Protein AF-A0A501XEU6-F1 (afdb_monomer)

Mean predicted aligned error: 6.43 Å

pLDDT: mean 89.46, std 10.52, range [32.75, 98.44]

Organism: NCBI:txid1715348

Nearest PDB structures (foldseek):
  1a5t-assembly1_A-2  TM=6.958E-01  e=3.872E-12  Escherichia coli K-12
  3glf-assembly2_J  TM=6.905E-01  e=3.790E-11  Escherichia coli K-12
  8vap-assembly1_D  TM=6.436E-01  e=6.257E-10  Escherichia coli
  3glf-assembly2_G  TM=5.963E-01  e=5.174E-10  Escherichia coli K-12
  2gno-assembly1_A  TM=5.074E-01  e=2.744E-07  Thermotoga maritima MSB8

Sequence (310 aa):
MLIGHLPAREMFLDALAAGRLHHAWLLAGPRGIGKRAFADWAALKLLSGGSGPGDTPADDPAAQLVAAGSHPDHRVLAPPTEGKGSATESIVVDQVREMADFLHSYPAIAGWRTLIVDSIDDMNPNTANAFLKELEEPRQKTVYLLVSHAPARLLPTIRSRCRMLRLFPLSDAEVRRVLEEGETGISAAEIDSMVTLARGAPGAVAALAGADVAGLGRTLDRIAAGGDAASLARSVAPQAAAPKLQALLALVPQRLAAAARSNPDPRLLDLYSEAEGLAKDAVRLAYDRAQVAMALADITARAGRIQDKR

Foldseek 3Di:
DDFDPLVLLVVQLVCVVVVNHAQEEEAEAAAQLCLVVVQVQSQLCQQLPNDDSDGDDCPRPSNVCVVVVNQLQEDEQAQDDDDPDDRLNARDLVVLVVCPVSQPDDRDRTQAHEYEYAAPVRHDPNNLVSVLVCLVDGDPRHHYRYYHNCVVSRDPSVVVSHHYDYDYQADLVSLLCCCVVDPLLADPVCSVLQSLLCRSRNRLCSLLRPLPLVVLVVVLVCLLVVDDLQVQLVQCQDPVNVSVLSSLLRVLLSVLVVLCVVPVDVVSVVLSVVSPVLSVVCVVPVDRSSVSSSSSSVSSNVSSVVVVVD

Structure (mmCIF, N/CA/C/O backbone):
data_AF-A0A501XEU6-F1
#
_entry.id   AF-A0A501XEU6-F1
#
loop_
_atom_site.group_PDB
_atom_site.id
_atom_site.type_symbol
_atom_site.label_atom_id
_atom_site.label_alt_id
_atom_site.label_comp_id
_atom_site.label_asym_id
_atom_site.label_entity_id
_atom_site.label_seq_id
_atom_site.pdbx_PDB_ins_code
_atom_site.Cartn_x
_atom_site.Cartn_y
_atom_site.Cartn_z
_atom_site.occupancy
_atom_site.B_iso_or_equiv
_atom_site.auth_seq_id
_atom_site.auth_comp_id
_atom_site.auth_asym_id
_atom_site.auth_atom_id
_atom_site.pdbx_PDB_model_num
ATOM 1 N N . MET A 1 1 ? -13.180 7.237 -1.857 1.00 81.31 1 MET A N 1
ATOM 2 C CA . MET A 1 1 ? -13.951 6.070 -2.336 1.00 81.31 1 MET A CA 1
ATOM 3 C C . MET A 1 1 ? -13.029 4.861 -2.380 1.00 81.31 1 MET A C 1
ATOM 5 O O . MET A 1 1 ? -11.873 5.025 -2.756 1.00 81.31 1 MET A O 1
ATOM 9 N N . LEU A 1 2 ? -13.495 3.677 -1.979 1.00 90.56 2 LEU A N 1
ATOM 10 C CA . LEU A 1 2 ? -12.718 2.437 -2.090 1.00 90.56 2 LEU A CA 1
ATOM 11 C C . LEU A 1 2 ? -13.053 1.723 -3.404 1.00 90.56 2 LEU A C 1
ATOM 13 O O . LEU A 1 2 ? -14.190 1.298 -3.612 1.00 90.56 2 LEU A O 1
ATOM 17 N N . ILE A 1 3 ? -12.049 1.539 -4.262 1.00 93.06 3 ILE A N 1
ATOM 18 C CA . ILE A 1 3 ? -12.180 0.791 -5.518 1.00 93.06 3 ILE A CA 1
ATOM 19 C C . ILE A 1 3 ? -11.635 -0.628 -5.329 1.00 93.06 3 ILE A C 1
ATOM 21 O O . ILE A 1 3 ? -10.541 -0.828 -4.798 1.00 93.06 3 ILE A O 1
ATOM 25 N N . GLY A 1 4 ? -12.417 -1.606 -5.784 1.00 93.88 4 GLY A N 1
ATOM 26 C CA . GLY A 1 4 ? -12.109 -3.030 -5.708 1.00 93.88 4 GLY A CA 1
ATOM 27 C C . GLY A 1 4 ? -12.315 -3.655 -4.330 1.00 93.88 4 GLY A C 1
ATOM 28 O O . GLY A 1 4 ? -13.050 -3.134 -3.487 1.00 93.88 4 GLY A O 1
ATOM 29 N N . HIS A 1 5 ? -11.702 -4.827 -4.129 1.00 96.12 5 HIS A N 1
ATOM 30 C CA . HIS A 1 5 ? -11.806 -5.640 -2.905 1.00 96.12 5 HIS A CA 1
ATOM 31 C C . HIS A 1 5 ? -13.241 -6.024 -2.509 1.00 96.12 5 HIS A C 1
ATOM 33 O O . HIS A 1 5 ? -13.508 -6.244 -1.328 1.00 96.12 5 HIS A O 1
ATOM 39 N N . LEU A 1 6 ? -14.165 -6.135 -3.473 1.00 94.50 6 LEU A N 1
ATOM 40 C CA . LEU A 1 6 ? -15.584 -6.422 -3.210 1.00 94.50 6 LEU A CA 1
ATOM 41 C C . LEU A 1 6 ? -15.811 -7.637 -2.290 1.00 94.50 6 LEU A C 1
ATOM 43 O O . LEU A 1 6 ? -16.479 -7.455 -1.273 1.00 94.50 6 LEU A O 1
ATOM 47 N N . PRO A 1 7 ? -15.181 -8.811 -2.512 1.00 94.88 7 PRO A N 1
ATOM 48 C CA . PRO A 1 7 ? -15.390 -9.956 -1.622 1.00 94.88 7 PRO A CA 1
ATOM 49 C C . PRO A 1 7 ? -14.960 -9.672 -0.177 1.00 94.88 7 PRO A C 1
ATOM 51 O O . PRO A 1 7 ? -15.590 -10.113 0.780 1.00 94.88 7 PRO A O 1
ATOM 54 N N . ALA A 1 8 ? -13.886 -8.899 0.005 1.00 96.38 8 ALA A N 1
ATOM 55 C CA . ALA A 1 8 ? -13.397 -8.537 1.328 1.00 96.38 8 ALA A CA 1
ATOM 56 C C . ALA A 1 8 ? -14.313 -7.515 2.020 1.00 96.38 8 ALA A C 1
ATOM 58 O O . ALA A 1 8 ? -14.499 -7.587 3.237 1.00 96.38 8 ALA A O 1
ATOM 59 N N . ARG A 1 9 ? -14.907 -6.592 1.251 1.00 95.19 9 ARG A N 1
ATOM 60 C CA . ARG A 1 9 ? -15.901 -5.629 1.746 1.00 95.19 9 ARG A CA 1
ATOM 61 C C . ARG A 1 9 ? -17.145 -6.354 2.241 1.00 95.19 9 ARG A C 1
ATOM 63 O O . ARG A 1 9 ? -17.574 -6.101 3.360 1.00 95.19 9 ARG A O 1
ATOM 70 N N . GLU A 1 10 ? -17.672 -7.278 1.442 1.00 94.50 10 GLU A N 1
ATOM 71 C CA . GLU A 1 10 ? -18.833 -8.106 1.794 1.00 94.50 10 GLU A CA 1
ATOM 72 C C . GLU A 1 10 ? -18.569 -8.902 3.074 1.00 94.50 10 GLU A C 1
ATOM 74 O O . GLU A 1 10 ? -19.313 -8.775 4.040 1.00 94.50 10 GLU A O 1
ATOM 79 N N . MET A 1 11 ? -17.432 -9.603 3.156 1.00 95.25 11 MET A N 1
ATOM 80 C CA . MET A 1 11 ? -17.051 -10.349 4.362 1.00 95.25 11 MET A CA 1
ATOM 81 C C . MET A 1 11 ? -16.979 -9.480 5.627 1.00 95.25 11 MET A C 1
ATOM 83 O O . MET A 1 11 ? -17.293 -9.955 6.724 1.00 95.25 11 MET A O 1
ATOM 87 N N . PHE A 1 12 ? -16.508 -8.238 5.504 1.00 95.75 12 PHE A N 1
ATOM 88 C CA . PHE A 1 12 ? -16.433 -7.307 6.628 1.00 95.75 12 PHE A CA 1
ATOM 89 C C . PHE A 1 12 ? -17.825 -6.806 7.034 1.00 95.75 12 PHE A C 1
ATOM 91 O O . PHE A 1 12 ? -18.164 -6.822 8.220 1.00 95.75 12 PHE A O 1
ATOM 98 N N . LEU A 1 13 ? -18.647 -6.414 6.057 1.00 94.50 13 LEU A N 1
ATOM 99 C CA . LEU A 1 13 ? -20.014 -5.942 6.281 1.00 94.50 13 LEU A CA 1
ATOM 100 C C . LEU A 1 13 ? -20.909 -7.036 6.867 1.00 94.50 13 LEU A C 1
ATOM 102 O O . LEU A 1 13 ? -21.647 -6.761 7.807 1.00 94.50 13 LEU A O 1
ATOM 106 N N . ASP A 1 14 ? -20.788 -8.278 6.401 1.00 94.19 14 ASP A N 1
ATOM 107 C CA . ASP A 1 14 ? -21.525 -9.422 6.944 1.00 94.19 14 ASP A CA 1
ATOM 108 C C . ASP A 1 14 ? -21.178 -9.668 8.417 1.00 94.19 14 ASP A C 1
ATOM 110 O O . ASP A 1 14 ? -22.054 -9.926 9.246 1.00 94.19 14 ASP A O 1
ATOM 114 N N . ALA A 1 15 ? -19.893 -9.563 8.775 1.00 94.31 15 ALA A N 1
ATOM 115 C CA . ALA A 1 15 ? -19.452 -9.704 10.160 1.00 94.31 15 ALA A CA 1
ATOM 116 C C . ALA A 1 15 ? -19.995 -8.575 11.052 1.00 94.31 15 ALA A C 1
ATOM 118 O O . ALA A 1 15 ? -20.397 -8.836 12.192 1.00 94.31 15 ALA A O 1
ATOM 119 N N . LEU A 1 16 ? -20.029 -7.345 10.530 1.00 93.12 16 LEU A N 1
ATOM 120 C CA . LEU A 1 16 ? -20.592 -6.179 11.207 1.00 93.12 16 LEU A CA 1
ATOM 121 C C . LEU A 1 16 ? -22.108 -6.320 11.409 1.00 93.12 16 LEU A C 1
ATOM 123 O O . LEU A 1 16 ? -22.579 -6.214 12.541 1.00 93.12 16 LEU A O 1
ATOM 127 N N . ALA A 1 17 ? -22.853 -6.628 10.346 1.00 92.31 17 ALA A N 1
ATOM 128 C CA . ALA A 1 17 ? -24.306 -6.796 10.372 1.00 92.31 17 ALA A CA 1
ATOM 129 C C . AL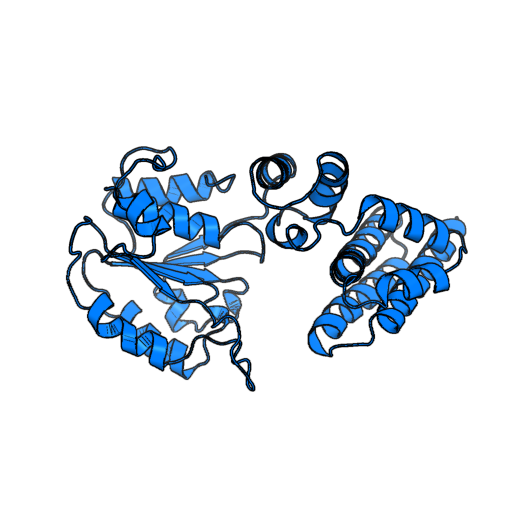A A 1 17 ? -24.740 -7.940 11.298 1.00 92.31 17 ALA A C 1
ATOM 131 O O . ALA A 1 17 ? -25.746 -7.841 11.996 1.00 92.31 17 ALA A O 1
ATOM 132 N N . ALA A 1 18 ? -23.948 -9.011 11.365 1.00 93.56 18 ALA A N 1
ATOM 133 C CA . ALA A 1 18 ? -24.207 -10.136 12.251 1.00 93.56 18 ALA A CA 1
ATOM 134 C C . ALA A 1 18 ? -23.843 -9.887 13.728 1.00 93.56 18 ALA A C 1
ATOM 136 O O . ALA A 1 18 ? -23.992 -10.803 14.539 1.00 93.56 18 ALA A O 1
ATOM 137 N N . GLY A 1 19 ? -23.298 -8.714 14.082 1.00 90.75 19 GLY A N 1
ATOM 138 C CA . GLY A 1 19 ? -22.824 -8.414 15.438 1.00 90.75 19 GLY A CA 1
ATOM 139 C C . GLY A 1 19 ? -21.639 -9.280 15.888 1.00 90.75 19 GLY A C 1
ATOM 140 O O . GLY A 1 19 ? -21.376 -9.398 17.081 1.00 90.75 19 GLY A O 1
ATOM 141 N N . ARG A 1 20 ? -20.927 -9.903 14.939 1.00 91.25 20 ARG A N 1
ATOM 142 C CA . ARG A 1 20 ? -19.824 -10.859 15.161 1.00 91.25 20 ARG A CA 1
ATOM 143 C C . ARG A 1 20 ? -18.488 -10.311 14.657 1.00 91.25 20 ARG A C 1
ATOM 145 O O . ARG A 1 20 ? -17.620 -11.062 14.205 1.00 91.25 20 ARG A O 1
ATOM 152 N N . LEU A 1 21 ? -18.336 -8.990 14.691 1.00 93.56 21 LEU A N 1
ATOM 153 C CA . LEU A 1 21 ? -17.123 -8.325 14.249 1.00 93.56 21 LEU A CA 1
ATOM 154 C C . LEU A 1 21 ? -15.969 -8.668 15.198 1.00 93.56 21 LEU A C 1
ATOM 156 O O . LEU A 1 21 ? -16.025 -8.383 16.391 1.00 93.56 21 LEU A O 1
ATOM 160 N N . HIS A 1 22 ? -14.927 -9.294 14.655 1.00 95.81 22 HIS A N 1
ATOM 161 C CA . HIS A 1 22 ? -13.711 -9.588 15.408 1.00 95.81 22 HIS A CA 1
ATOM 162 C C . HIS A 1 22 ? -12.987 -8.280 15.766 1.00 95.81 22 HIS A C 1
ATOM 164 O O . HIS A 1 22 ? -12.959 -7.362 14.945 1.00 95.81 22 HIS A O 1
ATOM 170 N N . HIS A 1 23 ? -12.387 -8.190 16.957 1.00 95.62 23 HIS A N 1
ATOM 171 C CA . HIS A 1 23 ? -11.733 -6.962 17.426 1.00 95.62 23 HIS A CA 1
ATOM 172 C C . HIS A 1 23 ? -10.487 -6.614 16.614 1.00 95.62 23 HIS A C 1
ATOM 174 O O . HIS A 1 23 ? -10.204 -5.445 16.436 1.00 95.62 23 HIS A O 1
ATOM 180 N N . ALA A 1 24 ? -9.748 -7.590 16.087 1.00 97.25 24 ALA A N 1
ATOM 181 C CA . ALA A 1 24 ? -8.546 -7.332 15.288 1.00 97.25 24 ALA A CA 1
ATOM 182 C C . ALA A 1 24 ? -8.604 -7.981 13.900 1.00 97.25 24 ALA A C 1
ATOM 184 O O . ALA A 1 24 ? -8.811 -9.192 13.786 1.00 97.25 24 ALA A O 1
ATOM 185 N N . TRP A 1 25 ? -8.385 -7.195 12.848 1.00 98.19 25 TRP A N 1
ATOM 186 C CA . TRP A 1 25 ? -8.362 -7.638 11.455 1.00 98.19 25 TRP A CA 1
ATOM 187 C C . TRP A 1 25 ? -6.980 -7.415 10.850 1.00 98.19 25 TRP A C 1
ATOM 189 O O . TRP A 1 25 ? -6.495 -6.289 10.789 1.00 98.19 25 TRP A O 1
ATOM 199 N N . LEU A 1 26 ? -6.359 -8.492 10.371 1.00 98.12 26 LEU A N 1
ATOM 200 C CA . LEU A 1 26 ? -5.072 -8.442 9.682 1.00 98.12 26 LEU A CA 1
ATOM 201 C C . LEU A 1 26 ? -5.306 -8.399 8.169 1.00 98.12 26 LEU A C 1
ATOM 203 O O . LEU A 1 26 ? -5.579 -9.429 7.548 1.00 98.12 26 LEU A O 1
ATOM 207 N N . LEU A 1 27 ? -5.194 -7.203 7.596 1.00 98.44 27 LEU A N 1
ATOM 208 C CA . LEU A 1 27 ? -5.325 -6.909 6.172 1.00 98.44 27 LEU A CA 1
ATOM 209 C C . LEU A 1 27 ? -4.022 -7.289 5.459 1.00 98.44 27 LEU A C 1
ATOM 211 O O . LEU A 1 27 ? -3.041 -6.541 5.456 1.00 98.44 27 LEU A O 1
ATOM 215 N N . ALA A 1 28 ? -4.012 -8.479 4.866 1.00 97.06 28 ALA A N 1
ATOM 216 C CA . ALA A 1 28 ? -2.820 -9.114 4.318 1.00 97.06 28 ALA A CA 1
ATOM 217 C C . ALA A 1 28 ? -2.799 -9.077 2.786 1.00 97.06 28 ALA A C 1
ATOM 219 O O . ALA A 1 28 ? -3.785 -9.434 2.149 1.00 97.06 28 ALA A O 1
ATOM 220 N N . GLY A 1 29 ? -1.662 -8.724 2.187 1.00 94.75 29 GLY A N 1
ATOM 221 C CA . GLY A 1 29 ? -1.462 -8.806 0.734 1.00 94.75 29 GLY A CA 1
ATOM 222 C C . GLY A 1 29 ? -0.292 -7.950 0.240 1.00 94.75 29 GLY A C 1
ATOM 223 O O . GLY A 1 29 ? 0.294 -7.215 1.037 1.00 94.75 29 GLY A O 1
ATOM 224 N N . PRO A 1 30 ? 0.054 -7.986 -1.059 1.00 92.69 30 PRO A N 1
ATOM 225 C CA . PRO A 1 30 ? 1.152 -7.191 -1.616 1.00 92.69 30 PRO A CA 1
ATOM 226 C C . PRO A 1 30 ? 1.066 -5.681 -1.315 1.00 92.69 30 PRO A C 1
ATOM 228 O O . PRO A 1 30 ? -0.000 -5.128 -1.024 1.00 92.69 30 PRO A O 1
ATOM 231 N N . ARG A 1 31 ? 2.204 -4.975 -1.328 1.00 91.06 31 ARG A N 1
ATOM 232 C CA . ARG A 1 31 ? 2.240 -3.504 -1.191 1.00 91.06 31 ARG A CA 1
ATOM 233 C C . ARG A 1 31 ? 1.597 -2.837 -2.410 1.00 91.06 31 ARG A C 1
ATOM 235 O O . ARG A 1 31 ? 1.674 -3.360 -3.510 1.00 91.06 31 ARG A O 1
ATOM 242 N N . GLY A 1 32 ? 0.918 -1.710 -2.188 1.00 91.38 32 GLY A N 1
ATOM 243 C CA . GLY A 1 32 ? 0.310 -0.914 -3.259 1.00 91.38 32 GLY A CA 1
ATOM 244 C C . GLY A 1 32 ? -1.082 -1.352 -3.737 1.00 91.38 32 GLY A C 1
ATOM 245 O O . GLY A 1 32 ? -1.671 -0.632 -4.531 1.00 91.38 32 GLY A O 1
ATOM 246 N N . ILE A 1 33 ? -1.657 -2.454 -3.239 1.00 95.31 33 ILE A N 1
ATOM 247 C CA . ILE A 1 33 ? -2.989 -2.931 -3.682 1.00 95.31 33 ILE A CA 1
ATOM 248 C C . ILE A 1 33 ? -4.185 -2.192 -3.048 1.00 95.31 33 ILE A C 1
ATOM 250 O O . ILE A 1 33 ? -5.320 -2.589 -3.266 1.00 95.31 33 ILE A O 1
ATOM 254 N N . GLY A 1 34 ? -3.970 -1.168 -2.212 1.00 94.75 34 GLY A N 1
ATOM 255 C CA . GLY A 1 34 ? -5.065 -0.431 -1.554 1.00 94.75 34 GLY A CA 1
ATOM 256 C C . GLY A 1 34 ? -5.507 -0.966 -0.183 1.00 94.75 34 GLY A C 1
ATOM 257 O O . GLY A 1 34 ? -6.616 -0.688 0.258 1.00 94.75 34 GLY A O 1
ATOM 258 N N . LYS A 1 35 ? -4.651 -1.707 0.536 1.00 96.75 35 LYS A N 1
ATOM 259 C CA . LYS A 1 35 ? -4.980 -2.215 1.887 1.00 96.75 35 LYS A CA 1
ATOM 260 C C . LYS A 1 35 ? -5.247 -1.110 2.909 1.00 96.75 35 LYS A C 1
ATOM 262 O O . LYS A 1 35 ? -6.153 -1.247 3.721 1.00 96.75 35 LYS A O 1
ATOM 267 N N . ARG A 1 36 ? -4.473 -0.022 2.850 1.00 95.38 36 ARG A N 1
ATOM 268 C CA . ARG A 1 36 ? -4.700 1.157 3.688 1.00 95.38 36 ARG A CA 1
ATOM 269 C C . ARG A 1 36 ? -6.050 1.803 3.371 1.00 95.38 36 ARG A C 1
ATOM 271 O O . ARG A 1 36 ? -6.844 1.977 4.280 1.00 95.38 36 ARG A O 1
ATOM 278 N N . ALA A 1 37 ? -6.369 1.984 2.088 1.00 95.19 37 ALA A N 1
ATOM 279 C CA . ALA A 1 37 ? -7.680 2.473 1.660 1.00 95.19 37 ALA A CA 1
ATOM 280 C C . ALA A 1 37 ? -8.837 1.570 2.137 1.00 95.19 37 ALA A C 1
ATOM 282 O O . ALA A 1 37 ? -9.889 2.074 2.522 1.00 95.19 37 ALA A O 1
ATOM 283 N N . PHE A 1 38 ? -8.648 0.243 2.162 1.00 97.75 38 PHE A N 1
ATOM 284 C CA . PHE A 1 38 ? -9.617 -0.675 2.770 1.00 97.75 38 PHE A CA 1
ATOM 285 C C . PHE A 1 38 ? -9.763 -0.431 4.278 1.00 97.75 38 PHE A C 1
ATOM 287 O O . PHE A 1 38 ? -10.882 -0.408 4.783 1.00 97.75 38 PHE A O 1
ATOM 294 N N . ALA A 1 39 ? -8.651 -0.246 4.997 1.00 98.00 39 ALA A N 1
ATOM 295 C CA . ALA A 1 39 ? -8.668 0.074 6.423 1.00 98.00 39 ALA A CA 1
ATOM 296 C C . ALA A 1 39 ? -9.408 1.393 6.693 1.00 98.00 39 ALA A C 1
ATOM 298 O O . ALA A 1 39 ? -10.274 1.431 7.559 1.00 98.00 39 ALA A O 1
ATOM 299 N N . ASP A 1 40 ? -9.126 2.443 5.921 1.00 96.81 40 ASP A N 1
ATOM 300 C CA . ASP A 1 40 ? -9.791 3.741 6.054 1.00 96.81 40 ASP A CA 1
ATOM 301 C C . ASP A 1 40 ? -11.300 3.617 5.780 1.00 96.81 40 ASP A C 1
ATOM 303 O O . ASP A 1 40 ? -12.118 4.108 6.557 1.00 96.81 40 ASP A O 1
ATOM 307 N N . TRP A 1 41 ? -11.688 2.883 4.729 1.00 96.88 41 TRP A N 1
ATOM 308 C CA . TRP A 1 41 ? -13.092 2.588 4.424 1.00 96.88 41 TRP A CA 1
ATOM 309 C C . TRP A 1 41 ? -13.790 1.825 5.559 1.00 96.88 41 TRP A C 1
ATOM 311 O O . TRP A 1 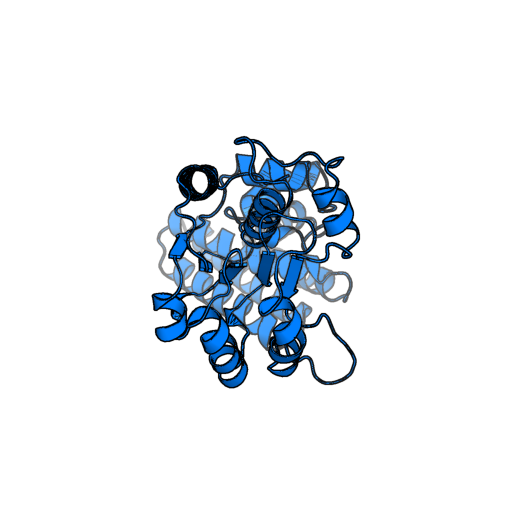41 ? -14.881 2.207 5.983 1.00 96.88 41 TRP A O 1
ATOM 321 N N . ALA A 1 42 ? -13.162 0.768 6.077 1.00 97.19 42 ALA A N 1
ATOM 322 C CA . ALA A 1 42 ? -13.712 -0.046 7.156 1.00 97.19 42 ALA A CA 1
ATOM 323 C C . ALA A 1 42 ? -13.829 0.753 8.462 1.00 97.19 42 ALA A C 1
ATOM 325 O O . ALA A 1 42 ? -14.836 0.647 9.162 1.00 97.19 42 ALA A O 1
ATOM 326 N N . ALA A 1 43 ? -12.826 1.578 8.775 1.00 97.25 43 ALA A N 1
ATOM 327 C CA . ALA A 1 43 ? -12.855 2.466 9.927 1.00 97.25 43 ALA A CA 1
ATOM 328 C C . ALA A 1 43 ? -14.013 3.455 9.809 1.00 97.25 43 ALA A C 1
ATOM 330 O O . ALA A 1 43 ? -14.853 3.523 10.702 1.00 97.25 43 ALA A O 1
ATOM 331 N N . LEU A 1 44 ? -14.118 4.148 8.674 1.00 96.25 44 LEU A N 1
ATOM 332 C CA . LEU A 1 44 ? -15.180 5.117 8.445 1.00 96.25 44 LEU A CA 1
ATOM 333 C C . LEU A 1 44 ? -16.570 4.469 8.511 1.00 96.25 44 LEU A C 1
ATOM 335 O O . LEU A 1 44 ? -17.488 5.032 9.100 1.00 96.25 44 LEU A O 1
ATOM 339 N N . LYS A 1 45 ? -16.718 3.239 8.007 1.00 95.31 45 LYS A N 1
ATOM 340 C CA . LYS A 1 45 ? -17.957 2.471 8.166 1.00 95.31 45 LYS A CA 1
ATOM 341 C C . LYS A 1 45 ? -18.350 2.266 9.620 1.00 95.31 45 LYS A C 1
ATOM 343 O O . LYS A 1 45 ? -19.518 2.433 9.954 1.00 95.31 45 LYS A O 1
ATOM 348 N N . LEU A 1 46 ? -17.403 1.912 10.482 1.00 95.62 46 LEU A N 1
ATOM 349 C CA . LEU A 1 46 ? -17.664 1.710 11.907 1.00 95.62 46 LEU A CA 1
ATOM 350 C C . LEU A 1 46 ? -17.996 3.020 12.631 1.00 95.62 46 LEU A C 1
ATOM 352 O O . LEU A 1 46 ? -18.881 3.032 13.488 1.00 95.62 46 LEU A O 1
ATOM 356 N N . LEU A 1 47 ? -17.309 4.107 12.275 1.00 96.19 47 LEU A N 1
ATOM 357 C CA . LEU A 1 47 ? -17.481 5.420 12.899 1.00 96.19 47 LEU A CA 1
ATOM 358 C C . LEU A 1 47 ? -18.826 6.066 12.531 1.00 96.19 47 LEU A C 1
ATOM 360 O O . LEU A 1 47 ? -19.482 6.629 13.401 1.00 96.19 47 LEU A O 1
ATOM 364 N N . SER A 1 48 ? -19.293 5.885 11.293 1.00 94.25 48 SER A N 1
ATOM 365 C CA . SER A 1 48 ? -20.598 6.375 10.810 1.00 94.25 48 SER A CA 1
ATOM 366 C C . SER A 1 48 ? -21.783 5.456 11.163 1.00 94.25 48 SER A C 1
ATOM 368 O O . SER A 1 48 ? -22.854 5.544 10.566 1.00 94.25 48 SER A O 1
ATOM 370 N N . GLY A 1 49 ? -21.613 4.516 12.100 1.00 86.12 49 GLY A N 1
ATOM 371 C CA . GLY A 1 49 ? -22.702 3.654 12.581 1.00 86.12 49 GLY A CA 1
ATOM 372 C C . GLY A 1 49 ? -23.007 2.418 11.723 1.00 86.12 49 GLY A C 1
ATOM 373 O O . GLY A 1 49 ? -23.971 1.709 12.001 1.00 86.12 49 GLY A O 1
ATOM 374 N N . GLY A 1 50 ? -22.182 2.105 10.721 1.00 76.62 50 GLY A N 1
ATOM 375 C CA . GLY A 1 50 ? -22.175 0.793 10.064 1.00 76.62 50 GLY A CA 1
ATOM 376 C C . GLY A 1 50 ? -23.301 0.527 9.067 1.00 76.62 50 GLY A C 1
ATOM 377 O O . GLY A 1 50 ? -23.586 -0.637 8.790 1.00 76.62 50 GLY A O 1
ATOM 378 N N . SER A 1 51 ? -23.958 1.560 8.534 1.00 72.69 51 SER A N 1
ATOM 379 C CA . SER A 1 51 ? -25.112 1.373 7.648 1.00 72.69 51 SER A 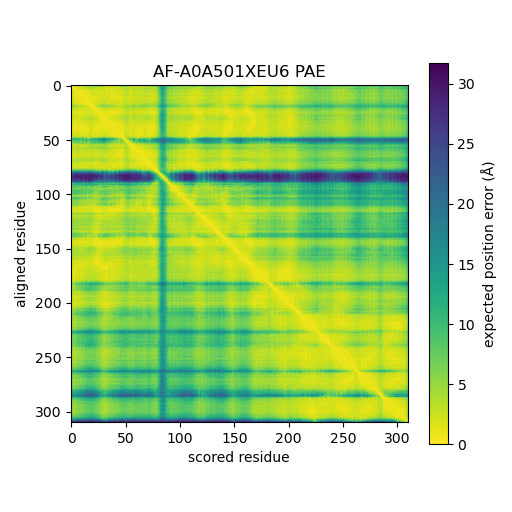CA 1
ATOM 380 C C . SER A 1 51 ? -24.732 1.199 6.165 1.00 72.69 51 SER A C 1
ATOM 382 O O . SER A 1 51 ? -23.859 1.883 5.621 1.00 72.69 51 SER A O 1
ATOM 384 N N . GLY A 1 52 ? -25.424 0.261 5.507 1.00 75.38 52 GLY A N 1
ATOM 385 C CA . GLY A 1 52 ? -25.434 0.062 4.053 1.00 75.38 52 GLY A CA 1
ATOM 386 C C . GLY A 1 52 ? -24.142 -0.494 3.418 1.00 75.38 52 GLY A C 1
ATOM 387 O O . GLY A 1 52 ? -23.050 -0.362 3.975 1.00 75.38 52 GLY A O 1
ATOM 388 N N . PRO A 1 53 ? -24.242 -1.083 2.209 1.00 75.38 53 PRO A N 1
ATOM 389 C CA . PRO A 1 53 ? -23.108 -1.709 1.517 1.00 75.38 53 PRO A CA 1
ATOM 390 C C . PRO A 1 53 ? -22.188 -0.721 0.773 1.00 75.38 53 PRO A C 1
ATOM 392 O O . PRO A 1 53 ? -21.042 -1.051 0.452 1.00 75.38 53 PRO A O 1
ATOM 395 N N . GLY A 1 54 ? -22.692 0.484 0.480 1.00 84.31 54 GLY A N 1
ATOM 396 C CA . GLY A 1 54 ? -21.978 1.525 -0.267 1.00 84.31 54 GLY A CA 1
ATOM 397 C C . GLY A 1 54 ? -20.851 2.174 0.527 1.00 84.31 54 GLY A C 1
ATOM 398 O O . GLY A 1 54 ? -20.563 1.764 1.641 1.00 84.31 54 GLY A O 1
ATOM 399 N N . ASP A 1 55 ? -20.212 3.200 -0.013 1.00 88.75 55 ASP A N 1
ATOM 400 C CA . ASP A 1 55 ? -19.243 3.995 0.745 1.00 88.75 55 ASP A CA 1
ATOM 401 C C . ASP A 1 55 ? -19.962 4.964 1.695 1.00 88.75 55 ASP A C 1
ATOM 403 O O . ASP A 1 55 ? -21.140 5.274 1.508 1.00 88.75 55 ASP A O 1
ATOM 407 N N . THR A 1 56 ? -19.279 5.404 2.751 1.00 91.81 56 THR A N 1
ATOM 408 C CA . THR A 1 56 ? -19.795 6.484 3.599 1.00 91.81 56 THR A CA 1
ATOM 409 C C . THR A 1 56 ? -19.742 7.804 2.811 1.00 91.81 56 THR A C 1
ATOM 411 O O . THR A 1 56 ? -18.685 8.106 2.247 1.00 91.81 56 THR A O 1
ATOM 414 N N . PRO A 1 57 ? -20.841 8.580 2.751 1.00 91.19 57 PRO A N 1
ATOM 415 C CA . PRO A 1 57 ? -20.864 9.889 2.100 1.00 91.19 57 PRO A CA 1
ATOM 416 C C . PRO A 1 57 ? -19.835 10.866 2.683 1.00 91.19 57 PRO A C 1
ATOM 418 O O . PRO A 1 57 ? -19.534 10.829 3.873 1.00 91.19 57 PRO A O 1
ATOM 421 N N . ALA A 1 58 ? -19.299 11.763 1.854 1.00 88.94 58 ALA A N 1
ATOM 422 C CA . ALA A 1 58 ? -18.291 12.736 2.290 1.00 88.94 58 ALA A CA 1
ATOM 423 C C . ALA A 1 58 ? -18.850 13.813 3.241 1.00 88.94 58 ALA A C 1
ATOM 425 O O . ALA A 1 58 ? -18.095 14.431 3.989 1.00 88.94 58 ALA A O 1
ATOM 426 N N . ASP A 1 59 ? -20.162 14.042 3.213 1.00 91.88 59 ASP A N 1
ATOM 427 C CA . ASP A 1 59 ? -20.888 14.950 4.099 1.00 91.88 59 ASP A CA 1
ATOM 428 C C . ASP A 1 59 ? -21.299 14.305 5.435 1.00 91.88 59 ASP A C 1
ATOM 430 O O . ASP A 1 59 ? -21.825 14.999 6.305 1.00 91.88 59 ASP A O 1
ATOM 434 N N . ASP A 1 60 ? -21.012 13.014 5.640 1.00 94.50 60 ASP A N 1
ATOM 435 C CA . ASP A 1 60 ? -21.191 12.353 6.933 1.00 94.50 60 ASP A CA 1
ATOM 436 C C . ASP A 1 60 ? -20.299 13.012 8.010 1.00 94.50 60 ASP A C 1
ATOM 438 O O . ASP A 1 60 ? -19.104 13.234 7.771 1.00 94.50 60 ASP A O 1
ATOM 442 N N . PRO A 1 61 ? -20.819 13.304 9.219 1.00 94.81 61 PRO A N 1
ATOM 443 C CA . PRO A 1 61 ? -20.039 13.965 10.264 1.00 94.81 61 PRO A CA 1
ATOM 444 C C . PRO A 1 61 ? -18.755 13.219 10.646 1.00 94.81 61 PRO A C 1
ATOM 446 O O . PRO A 1 61 ? -17.725 13.852 10.889 1.00 94.81 61 PRO A O 1
ATOM 449 N N . ALA A 1 62 ? -18.775 11.880 10.672 1.00 95.56 62 ALA A N 1
ATOM 450 C CA . ALA A 1 62 ? -17.573 11.114 10.973 1.00 95.56 62 ALA A CA 1
ATOM 451 C C . ALA A 1 62 ? -16.555 11.218 9.830 1.00 95.56 62 ALA A C 1
ATOM 453 O O . ALA A 1 62 ? -15.360 11.334 10.102 1.00 95.56 62 ALA A O 1
ATOM 454 N N . ALA A 1 63 ? -17.006 11.254 8.569 1.00 94.88 63 ALA A N 1
ATOM 455 C CA . ALA A 1 63 ? -16.128 11.452 7.414 1.00 94.88 63 ALA A CA 1
ATOM 456 C C . ALA A 1 63 ? -15.418 12.810 7.474 1.00 94.88 63 ALA A C 1
ATOM 458 O O . ALA A 1 63 ? -14.202 12.873 7.293 1.00 94.88 63 ALA A O 1
ATOM 459 N N . GLN A 1 64 ? -16.146 13.876 7.815 1.00 95.94 64 GLN A N 1
ATOM 460 C CA . GLN A 1 64 ? -15.581 15.219 7.977 1.00 95.94 64 GLN A CA 1
ATOM 461 C C . GLN A 1 64 ? -14.555 15.284 9.119 1.00 95.94 64 GLN A C 1
ATOM 463 O O . GLN A 1 64 ? -13.467 15.833 8.945 1.00 95.94 64 GLN A O 1
ATOM 468 N N . LEU A 1 65 ? -14.863 14.687 10.276 1.00 96.88 65 LEU A N 1
ATOM 469 C CA . LEU A 1 65 ? -13.951 14.652 11.425 1.00 96.88 65 LEU A CA 1
ATOM 470 C C . LEU A 1 65 ? -12.697 13.809 11.160 1.00 96.88 65 LEU A C 1
ATOM 472 O O . LEU A 1 65 ? -11.603 14.183 11.583 1.00 96.88 65 LEU A O 1
ATOM 476 N N . VAL A 1 66 ? -12.835 12.673 10.469 1.00 96.12 66 VAL A N 1
ATOM 477 C CA . VAL A 1 66 ? -11.692 11.839 10.070 1.00 96.12 66 VAL A CA 1
ATOM 478 C C . VAL A 1 66 ? -10.817 12.589 9.070 1.00 96.12 66 VAL A C 1
ATOM 480 O O . VAL A 1 66 ? -9.604 12.639 9.262 1.00 96.12 66 VAL A O 1
ATOM 483 N N . ALA A 1 67 ? -11.410 13.233 8.060 1.00 93.50 67 ALA A N 1
ATOM 484 C CA . ALA A 1 67 ? -10.678 14.045 7.088 1.00 93.50 67 ALA A CA 1
ATOM 485 C C . ALA A 1 67 ? -9.932 15.223 7.746 1.00 93.50 67 ALA A C 1
ATOM 487 O O . ALA A 1 67 ? -8.822 15.553 7.338 1.00 93.50 67 ALA A O 1
ATOM 488 N N . ALA A 1 68 ? -10.503 15.815 8.800 1.00 94.69 68 ALA A N 1
ATOM 489 C CA . ALA A 1 68 ? -9.863 16.861 9.600 1.00 94.69 68 ALA A CA 1
ATOM 490 C C . ALA A 1 68 ? -8.844 16.331 10.634 1.00 94.69 68 ALA A C 1
ATOM 492 O O . ALA A 1 68 ? -8.219 17.126 11.337 1.00 94.69 68 ALA A O 1
ATOM 493 N N . GLY A 1 69 ? -8.690 15.009 10.777 1.00 93.94 69 GLY A N 1
ATOM 494 C CA . GLY A 1 69 ? -7.806 14.385 11.769 1.00 93.94 69 GLY A CA 1
ATOM 495 C C . GLY A 1 69 ? -8.254 14.566 13.227 1.00 93.94 69 GLY A C 1
ATOM 496 O O . GLY A 1 69 ? -7.466 14.348 14.148 1.00 93.94 69 GLY A O 1
ATOM 497 N N . SER A 1 70 ? -9.505 14.968 13.460 1.00 95.88 70 SER A N 1
ATOM 498 C CA . SER A 1 70 ? -10.024 15.374 14.773 1.00 95.88 70 SER A CA 1
ATOM 499 C C . SER A 1 70 ? -11.034 14.396 15.375 1.00 95.88 70 SER A C 1
ATOM 501 O O . SER A 1 70 ? -11.508 14.618 16.489 1.00 95.88 70 SER A O 1
ATOM 503 N N . HIS A 1 71 ? -11.349 13.294 14.686 1.00 96.62 71 HIS A N 1
ATOM 504 C CA . HIS A 1 71 ? -12.286 12.296 15.197 1.00 96.62 71 HIS A CA 1
ATOM 505 C C . HIS A 1 71 ? -11.775 11.675 16.519 1.00 96.62 71 HIS A C 1
ATOM 507 O O . HIS A 1 71 ? -10.715 11.041 16.525 1.00 96.62 71 HIS A O 1
ATOM 513 N N . PRO A 1 72 ? -12.512 11.792 17.643 1.00 95.06 72 PRO A N 1
ATOM 514 C CA . PRO A 1 72 ? -12.025 11.374 18.961 1.00 95.06 72 PRO A CA 1
ATOM 515 C C . PRO A 1 72 ? -11.899 9.852 19.105 1.00 95.06 72 PRO A C 1
ATOM 517 O O . PRO A 1 72 ? -11.062 9.391 19.871 1.00 95.06 72 PRO A O 1
ATOM 520 N N . ASP A 1 73 ? -12.680 9.081 18.337 1.00 96.50 73 ASP A N 1
ATOM 521 C CA . ASP A 1 73 ? -12.679 7.605 18.352 1.00 96.50 73 ASP A CA 1
ATOM 522 C C . ASP A 1 73 ? -11.844 6.954 17.238 1.00 96.50 73 ASP A C 1
ATOM 524 O O . ASP A 1 73 ? -11.983 5.758 16.969 1.00 96.50 73 ASP A O 1
ATOM 528 N N . HIS A 1 74 ? -10.978 7.723 16.574 1.00 96.75 74 HIS A N 1
ATOM 529 C CA . HIS A 1 74 ? -10.144 7.231 15.481 1.00 96.75 74 HIS A CA 1
ATOM 530 C C . HIS A 1 74 ? -8.682 7.627 15.669 1.00 96.75 74 HIS A C 1
ATOM 532 O O . HIS A 1 74 ? -8.352 8.793 15.915 1.00 96.75 74 HIS A O 1
ATOM 538 N N . ARG A 1 75 ? -7.790 6.650 15.506 1.00 95.25 75 ARG A N 1
ATOM 539 C CA . ARG A 1 75 ? -6.347 6.881 15.442 1.00 95.25 75 ARG A CA 1
ATOM 540 C C . ARG A 1 75 ? -5.713 6.057 14.333 1.00 95.25 75 ARG A C 1
ATOM 542 O O . ARG A 1 75 ? -6.175 4.969 13.989 1.00 95.25 75 ARG A O 1
ATOM 549 N N . VAL A 1 76 ? -4.614 6.592 13.821 1.00 94.06 76 VAL A N 1
ATOM 550 C CA . VAL A 1 76 ? -3.742 5.936 12.854 1.00 94.06 76 VAL A CA 1
ATOM 551 C C . VAL A 1 76 ? -2.349 5.896 13.456 1.00 94.06 76 VA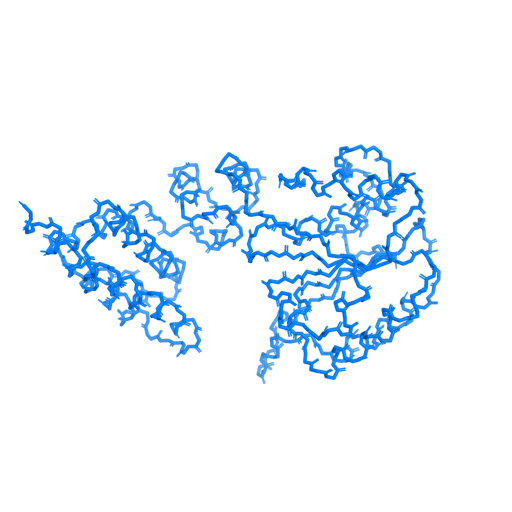L A C 1
ATOM 553 O O . VAL A 1 76 ? -1.811 6.929 13.848 1.00 94.06 76 VAL A O 1
ATOM 556 N N . LEU A 1 77 ? -1.776 4.704 13.510 1.00 91.12 77 LEU A N 1
ATOM 557 C CA . LEU A 1 77 ? -0.390 4.467 13.857 1.00 91.12 77 LEU A CA 1
ATOM 558 C C . LEU A 1 77 ? 0.355 4.099 12.576 1.00 91.12 77 LEU A C 1
ATOM 560 O O . LEU A 1 77 ? 0.060 3.077 11.960 1.00 91.12 77 LEU A O 1
ATOM 564 N N . ALA A 1 78 ? 1.289 4.945 12.164 1.00 87.12 78 ALA A N 1
ATOM 565 C CA . ALA A 1 78 ? 2.109 4.746 10.977 1.00 87.12 78 ALA A CA 1
ATOM 566 C C . ALA A 1 78 ? 3.565 5.129 11.289 1.00 87.12 78 ALA A C 1
ATOM 568 O O . ALA A 1 78 ? 3.794 5.924 12.211 1.00 87.12 78 ALA A O 1
ATOM 569 N N . PRO A 1 79 ? 4.551 4.594 10.548 1.00 75.19 79 PRO A N 1
ATOM 570 C CA . PRO A 1 79 ? 5.935 5.032 10.666 1.00 75.19 79 PRO A CA 1
ATOM 571 C C . PRO A 1 79 ? 6.053 6.558 10.495 1.00 75.19 79 PRO A C 1
ATOM 573 O O . PRO A 1 79 ? 5.352 7.134 9.658 1.00 75.19 79 PRO A O 1
ATOM 576 N N . PRO A 1 80 ? 6.917 7.233 11.272 1.00 64.75 80 PRO A N 1
ATOM 577 C CA . PRO A 1 80 ? 7.084 8.677 11.171 1.00 64.75 80 PRO A CA 1
ATOM 578 C C . PRO A 1 80 ? 7.613 9.081 9.788 1.00 64.75 80 PRO A C 1
ATOM 580 O O . PRO A 1 80 ? 8.604 8.546 9.295 1.00 64.75 80 PRO A O 1
ATOM 583 N N . THR A 1 81 ? 6.975 10.075 9.174 1.00 55.19 81 THR A N 1
ATOM 584 C CA . THR A 1 81 ? 7.447 10.720 7.945 1.00 55.19 81 THR A CA 1
ATOM 585 C C . THR A 1 81 ? 8.497 11.780 8.303 1.00 55.19 81 THR A C 1
ATOM 587 O O . THR A 1 81 ? 8.139 12.913 8.592 1.00 55.19 81 THR A O 1
ATOM 590 N N . GLU A 1 82 ? 9.767 11.370 8.361 1.00 42.38 82 GLU A N 1
ATOM 591 C CA . GLU A 1 82 ? 11.016 12.157 8.484 1.00 42.38 82 GLU A CA 1
ATOM 592 C C . GLU A 1 82 ? 11.081 13.401 9.407 1.00 42.38 82 GLU A C 1
ATOM 594 O O . GLU A 1 82 ? 10.470 14.443 9.183 1.00 42.38 82 GLU A O 1
ATOM 599 N N . GLY A 1 83 ? 12.032 13.358 10.350 1.00 33.91 83 GLY A N 1
ATOM 600 C CA . GLY A 1 83 ? 12.622 14.524 11.009 1.00 33.91 83 GLY A CA 1
ATOM 601 C C . GLY A 1 83 ? 14.089 14.250 11.362 1.00 33.91 83 GLY A C 1
ATOM 602 O O . GLY A 1 83 ? 14.368 13.364 12.155 1.00 33.91 83 GLY A O 1
ATOM 603 N N . LYS A 1 84 ? 15.014 14.983 10.722 1.00 32.75 84 LYS A N 1
ATOM 604 C CA . LYS A 1 84 ? 16.458 15.145 11.018 1.00 32.75 84 LYS A CA 1
ATOM 605 C C . LYS A 1 84 ? 17.164 13.991 11.765 1.00 32.75 84 LYS A C 1
ATOM 607 O O . LYS A 1 84 ? 17.168 13.942 12.988 1.00 32.75 84 LYS A O 1
ATOM 612 N N . GLY A 1 85 ? 17.936 13.193 11.022 1.00 35.47 85 GLY A N 1
ATOM 613 C CA . GLY A 1 85 ? 19.118 12.515 11.576 1.00 35.47 85 GLY A CA 1
ATOM 614 C C . GLY A 1 85 ? 18.862 11.234 12.370 1.00 35.47 85 GLY A C 1
ATOM 615 O O . GLY A 1 85 ? 19.524 11.010 13.370 1.00 35.47 85 GLY A O 1
ATOM 616 N N . SER A 1 86 ? 17.910 10.413 11.936 1.00 36.25 86 SER A N 1
ATOM 617 C CA . SER A 1 86 ? 17.812 8.961 12.162 1.00 36.25 86 SER A CA 1
ATOM 618 C C . SER A 1 86 ? 16.406 8.582 11.717 1.00 36.25 86 SER A C 1
ATOM 620 O O . SER A 1 86 ? 15.458 8.695 12.491 1.00 36.25 86 SER A O 1
ATOM 622 N N . ALA A 1 87 ? 16.247 8.199 10.451 1.00 39.06 87 ALA A N 1
ATOM 623 C CA . ALA A 1 87 ? 15.000 7.624 9.972 1.00 39.06 87 ALA A CA 1
ATOM 624 C C . ALA A 1 87 ? 14.795 6.278 10.680 1.00 39.06 87 ALA A C 1
ATOM 626 O O . ALA A 1 87 ? 15.255 5.240 10.212 1.00 39.06 87 ALA A O 1
ATOM 627 N N . THR A 1 88 ? 14.145 6.272 11.842 1.00 46.38 88 THR A N 1
ATOM 628 C CA . THR A 1 88 ? 13.512 5.044 12.312 1.00 46.38 88 THR A CA 1
ATOM 629 C C . THR A 1 88 ? 12.305 4.826 11.412 1.00 46.38 88 THR A C 1
ATOM 631 O O . THR A 1 88 ? 11.231 5.361 11.667 1.00 46.38 88 THR A O 1
ATOM 634 N N . GLU A 1 89 ? 12.495 4.032 10.355 1.00 57.91 89 GLU A N 1
ATOM 635 C CA . GLU A 1 89 ? 11.453 3.453 9.485 1.00 57.91 89 GLU A CA 1
ATOM 636 C C . GLU A 1 89 ? 10.503 2.510 10.254 1.00 57.91 89 GLU A C 1
ATOM 638 O O . GLU A 1 89 ? 9.931 1.585 9.693 1.00 57.91 89 GLU A O 1
ATOM 643 N N . SER A 1 90 ? 10.367 2.692 11.566 1.00 64.38 90 SER A N 1
ATOM 644 C CA . SER A 1 90 ? 9.713 1.764 12.470 1.00 64.38 90 SER A CA 1
ATOM 645 C C . SER A 1 90 ? 8.767 2.504 13.391 1.00 64.38 90 SER A C 1
ATOM 647 O O . SER A 1 90 ? 9.135 3.530 13.969 1.00 64.38 90 SER A O 1
ATOM 649 N N . ILE A 1 91 ? 7.590 1.927 13.598 1.00 72.19 91 ILE A N 1
ATOM 650 C CA . ILE A 1 91 ? 6.684 2.336 14.668 1.00 72.19 91 ILE A CA 1
ATOM 651 C C . ILE A 1 91 ? 7.407 2.093 15.997 1.00 72.19 91 ILE A C 1
ATOM 653 O O . ILE A 1 91 ? 7.898 0.987 16.247 1.00 72.19 91 ILE A O 1
ATOM 657 N N . VAL A 1 92 ? 7.512 3.132 16.825 1.00 76.50 92 VAL A N 1
ATOM 658 C CA . VAL A 1 92 ? 8.250 3.065 18.093 1.00 76.50 92 VAL A CA 1
ATOM 659 C C . VAL A 1 92 ? 7.319 2.748 19.261 1.00 76.50 92 VAL A C 1
ATOM 661 O O . VAL A 1 92 ? 6.132 3.071 19.245 1.00 76.50 92 VAL A O 1
ATOM 664 N N . VAL A 1 93 ? 7.877 2.132 20.308 1.00 79.12 93 VAL A N 1
ATOM 665 C CA . VAL A 1 93 ? 7.133 1.708 21.507 1.00 79.12 93 VAL A CA 1
ATOM 666 C C . VAL A 1 93 ? 6.377 2.874 22.143 1.00 79.12 93 VAL A C 1
ATOM 668 O O . VAL A 1 93 ? 5.253 2.688 22.605 1.00 79.12 93 VAL A O 1
ATOM 671 N N . ASP A 1 94 ? 6.973 4.066 22.157 1.00 78.06 94 ASP A N 1
ATOM 672 C CA . ASP A 1 94 ? 6.377 5.237 22.801 1.00 78.06 94 ASP A CA 1
ATOM 673 C C . ASP A 1 94 ? 5.082 5.676 22.109 1.00 78.06 94 ASP A C 1
ATOM 675 O O . ASP A 1 94 ? 4.112 5.961 22.802 1.00 78.06 94 ASP A O 1
ATOM 679 N N . GLN A 1 95 ? 4.988 5.567 20.777 1.00 81.38 95 GLN A N 1
ATOM 680 C CA . GLN A 1 95 ? 3.735 5.834 20.058 1.00 81.38 95 GLN A CA 1
ATOM 681 C C . GLN A 1 95 ? 2.618 4.871 20.490 1.00 81.38 95 GLN A C 1
ATOM 683 O O . GLN A 1 95 ? 1.477 5.283 20.668 1.00 81.38 95 GLN A O 1
ATOM 688 N N . VAL A 1 96 ? 2.936 3.588 20.710 1.00 81.06 96 VAL A N 1
ATOM 689 C CA . VAL A 1 96 ? 1.955 2.612 21.221 1.00 81.06 96 VAL A CA 1
ATOM 690 C C . VAL A 1 96 ? 1.535 2.962 22.652 1.00 81.06 96 VAL A C 1
ATOM 692 O O . VAL A 1 96 ? 0.361 2.845 22.995 1.00 81.06 96 VAL A O 1
ATOM 695 N N . ARG A 1 97 ? 2.473 3.420 23.490 1.00 79.31 97 ARG A N 1
ATOM 696 C CA . ARG A 1 97 ? 2.197 3.799 24.886 1.00 79.31 97 ARG A CA 1
ATOM 697 C C . ARG A 1 97 ? 1.351 5.061 24.999 1.00 79.31 97 ARG A C 1
ATOM 699 O O . ARG A 1 97 ? 0.434 5.085 25.811 1.00 79.31 97 ARG A O 1
ATOM 706 N N . GLU A 1 98 ? 1.608 6.068 24.169 1.00 83.25 98 GLU A N 1
ATOM 707 C CA . GLU A 1 98 ? 0.804 7.298 24.087 1.00 83.25 98 GLU A CA 1
ATOM 708 C C . GLU A 1 98 ? -0.656 7.012 23.716 1.00 83.25 98 GLU A C 1
ATOM 710 O O . GLU A 1 98 ? -1.565 7.767 24.057 1.00 83.25 98 GLU A O 1
ATOM 715 N N . MET A 1 99 ? -0.903 5.886 23.052 1.00 85.06 99 MET A N 1
ATOM 716 C CA . MET A 1 99 ? -2.241 5.463 22.669 1.00 85.06 99 MET A CA 1
ATOM 717 C C . MET A 1 99 ? -2.968 4.658 23.744 1.00 85.06 99 MET A C 1
ATOM 719 O O . MET A 1 99 ? -4.152 4.386 23.561 1.00 85.06 99 MET A O 1
ATOM 723 N N . ALA A 1 100 ? -2.323 4.290 24.854 1.00 82.19 100 ALA A N 1
ATOM 724 C CA . ALA A 1 100 ? -2.944 3.460 25.885 1.00 82.19 100 ALA A CA 1
ATOM 725 C C . ALA A 1 100 ? -4.224 4.102 26.450 1.00 82.19 100 ALA A C 1
ATOM 727 O O . ALA A 1 100 ? -5.258 3.442 26.535 1.00 82.19 100 ALA A O 1
ATOM 728 N N . ASP A 1 101 ? -4.202 5.405 26.749 1.00 84.81 101 ASP A N 1
ATOM 729 C CA . ASP A 1 101 ? -5.377 6.131 27.260 1.00 84.81 101 ASP A CA 1
ATOM 730 C C . ASP A 1 101 ? -6.515 6.176 26.230 1.00 84.81 101 ASP A C 1
ATOM 732 O O . ASP A 1 101 ? -7.697 5.984 26.550 1.00 84.81 101 ASP A O 1
ATOM 736 N N . PHE A 1 102 ? -6.155 6.365 24.958 1.00 89.62 102 PHE A N 1
ATOM 737 C CA . PHE A 1 102 ? -7.101 6.274 23.855 1.00 89.62 102 PHE A CA 1
ATOM 738 C C . PHE A 1 102 ? -7.686 4.868 23.753 1.00 89.62 102 PHE A C 1
ATOM 740 O O . PHE A 1 102 ? -8.893 4.744 23.633 1.00 89.62 102 PHE A O 1
ATOM 747 N N . LEU A 1 103 ? -6.884 3.807 23.831 1.00 87.38 103 LEU A N 1
ATOM 748 C CA . LEU A 1 103 ? -7.358 2.429 23.696 1.00 87.38 103 LEU A CA 1
ATOM 749 C C . LEU A 1 103 ? -8.193 1.973 24.896 1.00 87.38 103 LEU A C 1
ATOM 751 O O . LEU A 1 103 ? -9.110 1.172 24.717 1.00 87.38 103 LEU A O 1
ATOM 755 N N . HIS A 1 104 ? -7.943 2.524 26.086 1.00 86.44 104 HIS A N 1
ATOM 756 C CA . HIS A 1 104 ? -8.593 2.139 27.340 1.00 86.44 104 HIS A CA 1
ATOM 757 C C . HIS A 1 104 ? -9.869 2.906 27.709 1.00 86.44 104 HIS A C 1
ATOM 759 O O . HIS A 1 104 ? -10.558 2.500 28.646 1.00 86.44 104 HIS A O 1
ATOM 765 N N . SER A 1 105 ? -10.212 3.980 27.000 1.00 86.12 105 SER A N 1
ATOM 766 C CA . SER A 1 105 ? -11.453 4.739 27.237 1.00 86.12 105 SER A CA 1
ATOM 767 C C . SER A 1 105 ? -12.675 4.084 26.558 1.00 86.12 105 SER A C 1
ATOM 769 O O . SER A 1 105 ? -12.550 3.021 25.957 1.00 86.12 105 SER A O 1
ATOM 771 N N . TYR A 1 106 ? -13.868 4.677 26.633 1.00 89.44 106 TYR A N 1
ATOM 772 C CA . TYR A 1 106 ? -15.015 4.273 25.798 1.00 89.44 106 TYR A CA 1
ATOM 773 C C . TYR A 1 106 ? -15.137 5.181 24.570 1.00 89.44 106 TYR A C 1
ATOM 775 O O . TYR A 1 106 ? -14.703 6.335 24.656 1.00 89.44 106 TYR A O 1
ATOM 783 N N . PRO A 1 107 ? -15.717 4.699 23.451 1.00 91.88 107 PRO A N 1
ATOM 784 C CA . PRO A 1 107 ? -16.050 5.567 22.331 1.00 91.88 107 PRO A CA 1
ATOM 785 C C . PRO A 1 107 ? -16.843 6.798 22.800 1.00 91.88 107 PRO A C 1
ATOM 787 O O . PRO A 1 107 ? -17.793 6.665 23.572 1.00 91.88 107 PRO A O 1
ATOM 790 N N . ALA A 1 108 ? -16.416 7.984 22.381 1.00 92.50 108 ALA A N 1
ATOM 791 C CA . ALA A 1 108 ? -16.945 9.267 22.819 1.00 92.50 108 ALA A CA 1
ATOM 792 C C . ALA A 1 108 ? -18.190 9.681 22.030 1.00 92.50 108 ALA A C 1
ATOM 794 O O . ALA A 1 108 ? -19.142 10.189 22.620 1.00 92.50 108 ALA A O 1
ATOM 795 N N . ILE A 1 109 ? -18.179 9.484 20.707 1.00 94.38 109 ILE A N 1
ATOM 796 C CA . ILE A 1 109 ? -19.276 9.898 19.818 1.00 94.38 109 ILE A CA 1
ATOM 797 C C . ILE A 1 109 ? -19.758 8.770 18.902 1.00 94.38 109 ILE A C 1
ATOM 799 O O . ILE A 1 109 ? -20.934 8.739 18.546 1.00 94.38 109 ILE A O 1
ATOM 803 N N . ALA A 1 110 ? -18.879 7.840 18.523 1.00 92.38 110 ALA A N 1
ATOM 804 C CA . ALA A 1 110 ? -19.212 6.735 17.632 1.00 92.38 110 ALA A CA 1
ATOM 805 C C . ALA A 1 110 ? -19.607 5.467 18.407 1.00 92.38 110 ALA A C 1
ATOM 807 O O . ALA A 1 110 ? -19.268 5.284 19.572 1.00 92.38 110 ALA A O 1
ATOM 808 N N . GLY A 1 111 ? -20.282 4.525 17.738 1.00 91.44 111 GLY A N 1
ATOM 809 C CA . GLY A 1 111 ? -20.587 3.206 18.319 1.00 91.44 111 GLY A CA 1
ATOM 810 C C . GLY A 1 111 ? -19.371 2.274 18.433 1.00 91.44 111 GLY A C 1
ATOM 811 O O . GLY A 1 111 ? -19.448 1.230 19.085 1.00 91.44 111 GLY A O 1
ATOM 812 N N . TRP A 1 112 ? -18.265 2.647 17.788 1.00 94.25 112 TRP A N 1
ATOM 813 C CA . TRP A 1 112 ? -17.008 1.913 17.736 1.00 94.25 112 TRP A CA 1
ATOM 814 C C . TRP A 1 112 ? -15.830 2.876 17.819 1.00 94.25 112 TRP A C 1
ATOM 816 O O . TRP A 1 112 ? -15.877 3.982 17.289 1.00 94.25 112 TRP A O 1
ATOM 826 N N . ARG A 1 113 ? -14.738 2.400 18.405 1.00 95.19 113 ARG A N 1
ATOM 827 C CA . ARG A 1 113 ? -13.405 2.974 18.279 1.00 95.19 113 ARG A CA 1
ATOM 828 C C . ARG A 1 113 ? -12.611 2.205 17.244 1.00 95.19 113 ARG A C 1
ATOM 830 O O . ARG A 1 113 ? -12.681 0.978 17.191 1.00 95.19 113 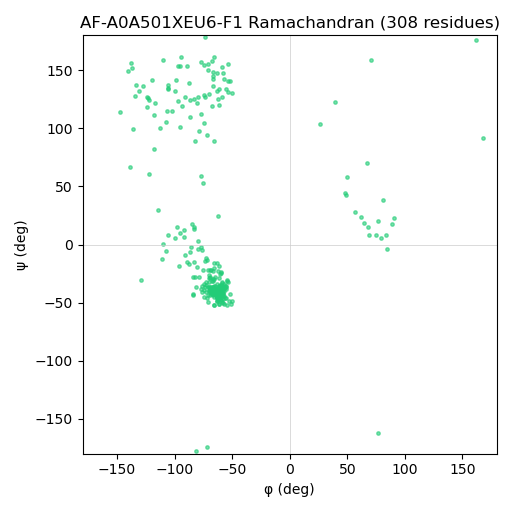ARG A O 1
ATOM 837 N N . THR A 1 114 ? -11.812 2.916 16.462 1.00 96.81 114 THR A N 1
ATOM 838 C CA . THR A 1 114 ? -10.988 2.308 15.419 1.00 96.81 114 THR A CA 1
ATOM 839 C C . THR A 1 114 ? -9.530 2.726 15.548 1.00 96.81 114 THR A C 1
ATOM 841 O O . THR A 1 114 ? -9.212 3.896 15.773 1.00 96.81 114 THR A O 1
ATOM 844 N N . LEU A 1 115 ? -8.639 1.750 15.395 1.00 96.62 115 LEU A N 1
ATOM 845 C CA . LEU A 1 115 ? -7.207 1.967 15.273 1.00 96.62 115 LEU A CA 1
ATOM 846 C C . LEU A 1 115 ? -6.708 1.323 13.983 1.00 96.62 115 LEU A C 1
ATOM 848 O O . LEU A 1 115 ? -6.766 0.104 13.841 1.00 96.62 115 LEU A O 1
ATOM 852 N N . ILE A 1 116 ? -6.172 2.128 13.071 1.00 97.50 116 ILE A N 1
ATOM 853 C CA . ILE A 1 116 ? -5.417 1.633 11.920 1.00 97.50 116 ILE A CA 1
ATOM 854 C C . ILE A 1 116 ? -3.937 1.561 12.289 1.00 97.50 116 ILE A C 1
ATOM 856 O O . ILE A 1 116 ? -3.365 2.556 12.721 1.00 97.50 116 ILE A O 1
ATOM 860 N N . VAL A 1 117 ? -3.311 0.405 12.082 1.00 95.50 117 VAL A N 1
ATOM 861 C CA . VAL A 1 117 ? -1.851 0.258 12.120 1.00 95.50 117 VAL A CA 1
ATOM 862 C C . VAL A 1 117 ? -1.379 0.059 10.688 1.00 95.50 117 VAL A C 1
ATOM 864 O O . VAL A 1 117 ? -1.597 -1.005 10.102 1.00 95.50 117 VAL A O 1
ATOM 867 N N . ASP A 1 118 ? -0.783 1.095 10.107 1.00 92.00 118 ASP A N 1
ATOM 868 C CA . ASP A 1 118 ? -0.301 1.074 8.731 1.00 92.00 118 ASP A CA 1
ATOM 869 C C . ASP A 1 118 ? 1.123 0.516 8.687 1.00 92.00 118 ASP A C 1
ATOM 871 O O . ASP A 1 118 ? 2.061 1.154 9.157 1.00 92.00 118 ASP A O 1
ATOM 875 N N . SER A 1 119 ? 1.262 -0.692 8.141 1.00 88.69 119 SER A N 1
ATOM 876 C CA . SER A 1 119 ? 2.490 -1.491 8.140 1.00 88.69 119 SER A CA 1
ATOM 877 C C . SER A 1 119 ? 2.922 -1.973 9.533 1.00 88.69 119 SER A C 1
ATOM 879 O O . SER A 1 119 ? 3.953 -1.590 10.081 1.00 88.69 119 SER A O 1
ATOM 881 N N . ILE A 1 120 ? 2.154 -2.909 10.106 1.00 92.31 120 ILE A N 1
ATOM 882 C CA . ILE A 1 120 ? 2.536 -3.600 11.357 1.00 92.31 120 ILE A CA 1
ATOM 883 C C . ILE A 1 120 ? 3.844 -4.402 11.218 1.00 92.31 120 ILE A C 1
ATOM 885 O O . ILE A 1 120 ? 4.487 -4.726 12.215 1.00 92.31 120 ILE A O 1
ATOM 889 N N . ASP A 1 121 ? 4.255 -4.706 9.984 1.00 89.75 121 ASP A N 1
ATOM 890 C CA . ASP A 1 121 ? 5.528 -5.369 9.687 1.00 89.75 121 ASP A CA 1
ATOM 891 C C . ASP A 1 121 ? 6.745 -4.534 10.121 1.00 89.75 121 ASP A C 1
ATOM 893 O O . ASP A 1 121 ? 7.812 -5.100 10.357 1.00 89.75 121 ASP A O 1
ATOM 897 N N . ASP A 1 122 ? 6.570 -3.216 10.256 1.00 86.94 122 ASP A N 1
ATOM 898 C CA . ASP A 1 122 ? 7.634 -2.262 10.578 1.00 86.94 122 ASP A CA 1
ATOM 899 C C . ASP A 1 122 ? 7.766 -2.017 12.095 1.00 86.94 122 ASP A C 1
ATOM 901 O O . ASP A 1 122 ? 8.534 -1.167 12.547 1.00 86.94 122 ASP A O 1
ATOM 905 N N . MET A 1 123 ? 7.035 -2.764 12.929 1.00 87.69 123 MET A N 1
ATOM 906 C CA . MET A 1 123 ? 7.245 -2.752 14.376 1.00 87.69 123 MET A CA 1
ATOM 907 C C . MET A 1 123 ? 8.520 -3.512 14.743 1.00 87.69 123 MET A C 1
ATOM 909 O O . MET A 1 123 ? 8.690 -4.688 14.417 1.00 87.69 123 MET A O 1
ATOM 913 N N . ASN A 1 124 ? 9.391 -2.875 15.527 1.00 85.94 124 ASN A N 1
ATOM 914 C CA . ASN A 1 124 ? 10.465 -3.613 16.189 1.00 85.94 124 ASN A CA 1
ATOM 915 C C . ASN A 1 124 ? 9.883 -4.610 17.226 1.00 85.94 124 ASN A C 1
ATOM 917 O O . ASN A 1 124 ? 8.742 -4.441 17.674 1.00 85.94 124 ASN A O 1
ATOM 921 N N . PRO A 1 125 ? 10.645 -5.635 17.662 1.00 86.12 125 PRO A N 1
ATOM 922 C CA . PRO A 1 125 ? 10.135 -6.656 18.582 1.00 86.12 125 PRO A CA 1
ATOM 923 C C . PRO A 1 125 ? 9.554 -6.102 19.891 1.00 86.12 125 PRO A C 1
ATOM 925 O O . PRO A 1 125 ? 8.549 -6.611 20.383 1.00 86.12 125 PRO A O 1
ATOM 928 N N . ASN A 1 126 ? 10.139 -5.032 20.439 1.00 86.50 126 ASN A N 1
ATOM 929 C CA . ASN A 1 126 ? 9.643 -4.403 21.666 1.00 86.50 126 ASN A CA 1
ATOM 930 C C . ASN A 1 126 ? 8.262 -3.766 21.455 1.00 86.50 126 ASN A C 1
ATOM 932 O O . ASN A 1 126 ? 7.383 -3.898 22.304 1.00 86.50 126 ASN A O 1
ATOM 936 N N . THR A 1 127 ? 8.060 -3.118 20.308 1.00 87.44 127 THR A N 1
ATOM 937 C CA . THR A 1 127 ? 6.796 -2.467 19.932 1.00 87.44 127 THR A CA 1
ATOM 938 C C . THR A 1 127 ? 5.720 -3.507 19.657 1.00 87.44 127 THR A C 1
ATOM 940 O O . THR A 1 127 ? 4.611 -3.395 20.173 1.00 87.44 127 THR A O 1
ATOM 943 N N . ALA A 1 128 ? 6.075 -4.574 18.937 1.00 88.06 128 ALA A N 1
ATOM 944 C CA . ALA A 1 128 ? 5.190 -5.704 18.688 1.00 88.06 128 ALA A CA 1
ATOM 945 C C . ALA A 1 128 ? 4.713 -6.358 20.000 1.00 88.06 128 ALA A C 1
ATOM 947 O O . ALA A 1 128 ? 3.529 -6.651 20.149 1.00 88.06 128 ALA A O 1
ATOM 948 N N . ASN A 1 129 ? 5.610 -6.530 20.978 1.00 87.06 129 ASN A N 1
ATOM 949 C CA . ASN A 1 129 ? 5.261 -7.075 22.292 1.00 87.06 129 ASN A CA 1
ATOM 950 C C . ASN A 1 129 ? 4.394 -6.127 23.130 1.00 87.06 129 ASN A C 1
ATOM 952 O O . ASN A 1 129 ? 3.486 -6.588 23.815 1.00 87.06 129 ASN A O 1
ATOM 956 N N . ALA A 1 130 ? 4.633 -4.815 23.069 1.00 86.50 130 ALA A N 1
ATOM 957 C CA . ALA A 1 130 ? 3.760 -3.846 23.728 1.00 86.50 130 ALA A CA 1
ATOM 958 C C . ALA A 1 130 ? 2.342 -3.884 23.133 1.00 86.50 130 ALA A C 1
ATOM 960 O O . ALA A 1 130 ? 1.362 -3.914 23.872 1.00 86.50 130 ALA A O 1
ATOM 961 N N . PHE A 1 131 ? 2.236 -3.969 21.805 1.00 90.12 131 PHE A N 1
ATOM 962 C CA . PHE A 1 131 ? 0.957 -4.041 21.101 1.00 90.12 131 PHE A CA 1
ATOM 963 C C . PHE A 1 131 ? 0.208 -5.365 21.328 1.00 90.12 131 PHE A C 1
ATOM 965 O O . PHE A 1 131 ? -1.020 -5.391 21.308 1.00 90.12 131 PHE A O 1
ATOM 972 N N . LEU A 1 132 ? 0.921 -6.469 21.589 1.00 91.25 132 LEU A N 1
ATOM 973 C CA . LEU A 1 132 ? 0.301 -7.761 21.913 1.00 91.25 132 LEU A CA 1
ATOM 974 C C . LEU A 1 132 ? -0.651 -7.678 23.104 1.00 91.25 132 LEU A C 1
ATOM 976 O O . LEU A 1 132 ? -1.693 -8.328 23.074 1.00 91.25 132 LEU A O 1
ATOM 980 N N . LYS A 1 133 ? -0.324 -6.855 24.105 1.00 88.44 133 LYS A N 1
ATOM 981 C CA . LYS A 1 133 ? -1.184 -6.650 25.272 1.00 88.44 133 LYS A CA 1
ATOM 982 C C . LYS A 1 133 ? -2.563 -6.118 24.868 1.00 88.44 133 LYS A C 1
ATOM 984 O O . LYS A 1 133 ? -3.580 -6.635 25.316 1.00 88.44 133 LYS A O 1
ATOM 989 N N . GLU A 1 134 ? -2.592 -5.157 23.950 1.00 90.44 134 GLU A N 1
ATOM 990 C CA . GLU A 1 134 ? -3.830 -4.559 23.433 1.00 90.44 134 GLU A CA 1
ATOM 991 C C . GLU A 1 134 ? -4.666 -5.563 22.619 1.00 90.44 134 GLU A C 1
ATOM 993 O O . GLU A 1 134 ? -5.894 -5.507 22.612 1.00 90.44 134 GLU A O 1
ATOM 998 N N . LEU A 1 135 ? -4.012 -6.516 21.946 1.00 92.31 135 LEU A N 1
ATOM 999 C CA . LEU A 1 135 ? -4.686 -7.583 21.198 1.00 92.31 135 LEU A CA 1
ATOM 1000 C C . LEU A 1 135 ? -5.207 -8.720 22.091 1.00 92.31 135 LEU A C 1
ATOM 1002 O O . LEU A 1 135 ? -6.156 -9.405 21.698 1.00 92.31 135 LEU A O 1
ATOM 1006 N N . GLU A 1 136 ? -4.559 -8.956 23.235 1.00 92.06 136 GLU A N 1
ATOM 1007 C CA . GLU A 1 136 ? -4.922 -9.968 24.238 1.00 92.06 136 GLU A CA 1
ATOM 1008 C C . GLU A 1 136 ? -6.112 -9.545 25.092 1.00 92.06 136 GLU A C 1
ATOM 1010 O O . GLU A 1 136 ? -6.996 -10.359 25.355 1.00 92.06 136 GLU A O 1
ATOM 1015 N N . GLU A 1 137 ? -6.153 -8.273 25.478 1.00 88.25 137 GLU A N 1
ATOM 1016 C CA . GLU A 1 137 ? -7.174 -7.713 26.361 1.00 88.25 137 GLU A CA 1
ATOM 1017 C C . GLU A 1 137 ? -7.906 -6.543 25.676 1.00 88.25 137 GLU A C 1
ATOM 1019 O O . GLU A 1 137 ? -7.876 -5.410 26.166 1.00 88.25 137 GLU A O 1
ATOM 1024 N N . PRO A 1 138 ? -8.575 -6.777 24.526 1.00 85.94 138 PRO A N 1
ATOM 1025 C CA . PRO A 1 138 ? -9.197 -5.701 23.771 1.00 85.94 138 PRO A CA 1
ATOM 1026 C C . PRO A 1 138 ? -10.352 -5.086 24.559 1.00 85.94 138 PRO A C 1
ATOM 1028 O O . PRO A 1 138 ? -11.211 -5.782 25.112 1.00 85.94 138 PRO A O 1
ATOM 1031 N N . ARG A 1 139 ? -10.436 -3.754 24.556 1.00 88.38 139 ARG A N 1
ATOM 1032 C CA . ARG A 1 139 ? -11.620 -3.076 25.089 1.00 88.38 139 ARG A CA 1
ATOM 1033 C C . ARG A 1 139 ? -12.846 -3.356 24.227 1.00 88.38 139 ARG A C 1
ATOM 1035 O O . ARG A 1 139 ? -12.763 -3.515 23.006 1.00 88.38 139 ARG A O 1
ATOM 1042 N N . GLN A 1 140 ? -14.007 -3.385 24.880 1.00 87.56 140 GLN A N 1
ATOM 1043 C CA . GLN A 1 140 ? -15.278 -3.503 24.176 1.00 87.56 140 GLN A CA 1
ATOM 1044 C C . GLN A 1 140 ? -15.423 -2.355 23.176 1.00 87.56 140 GLN A C 1
ATOM 1046 O O . GLN A 1 140 ? -15.047 -1.222 23.463 1.00 87.56 140 GLN A O 1
ATOM 1051 N N . LYS A 1 141 ? -16.000 -2.660 22.011 1.00 91.38 141 LYS A N 1
ATOM 1052 C CA . LYS A 1 141 ? -16.226 -1.695 20.928 1.00 91.38 141 LYS A CA 1
ATOM 1053 C C . LYS A 1 141 ? -14.953 -1.069 20.340 1.00 91.38 141 LYS A C 1
ATOM 1055 O O . LYS A 1 141 ? -15.052 -0.034 19.694 1.00 91.38 141 LYS A O 1
ATOM 1060 N N . THR A 1 142 ? -13.796 -1.719 20.461 1.00 94.25 142 THR A N 1
ATOM 1061 C CA . THR A 1 142 ? -12.564 -1.326 19.756 1.00 94.25 142 THR A CA 1
ATOM 1062 C C . THR A 1 142 ? -12.263 -2.285 18.606 1.00 94.25 142 THR A C 1
ATOM 1064 O O . THR A 1 142 ? -12.319 -3.504 18.778 1.00 94.25 142 THR A O 1
ATOM 1067 N N . VAL A 1 143 ? -11.932 -1.735 17.433 1.00 96.50 143 VAL A N 1
ATOM 1068 C CA . VAL A 1 143 ? -11.498 -2.492 16.252 1.00 96.50 143 VAL A CA 1
ATOM 1069 C C . VAL A 1 143 ? -10.113 -2.042 15.795 1.00 96.50 143 VAL A C 1
ATOM 1071 O O . VAL A 1 143 ? -9.893 -0.873 15.480 1.00 96.50 143 VAL A O 1
ATOM 1074 N N . TYR A 1 144 ? -9.193 -2.996 15.708 1.00 97.44 144 TYR A N 1
ATOM 1075 C CA . TYR A 1 144 ? -7.843 -2.848 15.188 1.00 97.44 144 TYR A CA 1
ATOM 1076 C C . TYR A 1 144 ? -7.802 -3.303 13.723 1.00 97.44 144 TYR A C 1
ATOM 1078 O O . TYR A 1 144 ? -8.148 -4.443 13.407 1.00 97.44 144 TYR A O 1
ATOM 1086 N N . LEU A 1 145 ? -7.359 -2.428 12.827 1.00 98.31 145 LEU A N 1
ATOM 1087 C CA . LEU A 1 145 ? -7.202 -2.675 11.395 1.00 98.31 145 LEU A CA 1
ATOM 1088 C C . LEU A 1 145 ? -5.708 -2.652 11.065 1.00 98.31 145 LEU A C 1
ATOM 1090 O O . LEU A 1 145 ? -5.091 -1.594 10.969 1.00 98.31 145 LEU A O 1
ATOM 1094 N N . LEU A 1 146 ? -5.111 -3.835 10.945 1.00 97.75 146 LEU A N 1
ATOM 1095 C CA . LEU A 1 146 ? -3.664 -4.016 10.855 1.00 97.75 146 LEU A CA 1
ATOM 1096 C C . LEU A 1 146 ? -3.267 -4.281 9.406 1.00 97.75 146 LEU A C 1
ATOM 1098 O O . LEU A 1 146 ? -3.623 -5.314 8.840 1.00 97.75 146 LEU A O 1
ATOM 1102 N N . VAL A 1 147 ? -2.517 -3.371 8.797 1.00 97.50 147 VAL A N 1
ATOM 1103 C CA . VAL A 1 147 ? -2.029 -3.517 7.424 1.00 97.50 147 VAL A CA 1
ATOM 1104 C C . VAL A 1 147 ? -0.711 -4.289 7.439 1.00 97.50 147 VAL A C 1
ATOM 1106 O O . VAL A 1 147 ? 0.236 -3.871 8.097 1.00 97.50 147 VAL A O 1
ATOM 1109 N N . SER A 1 148 ? -0.631 -5.399 6.694 1.00 95.50 148 SER A N 1
ATOM 1110 C CA . SER A 1 148 ? 0.601 -6.191 6.551 1.00 95.50 148 SER A CA 1
ATOM 1111 C C . SER A 1 148 ? 0.880 -6.586 5.097 1.00 95.50 148 SER A C 1
ATOM 1113 O O . SER A 1 148 ? 0.040 -7.144 4.382 1.00 95.50 148 SER A O 1
ATOM 1115 N N . HIS A 1 149 ? 2.094 -6.287 4.653 1.00 93.88 149 HIS A N 1
ATOM 1116 C CA . HIS A 1 149 ? 2.701 -6.676 3.388 1.00 93.88 149 HIS A CA 1
ATOM 1117 C C . HIS A 1 149 ? 3.325 -8.071 3.435 1.00 93.88 149 HIS A C 1
ATOM 1119 O O . HIS A 1 149 ? 3.390 -8.743 2.405 1.00 93.88 149 HIS A O 1
ATOM 1125 N N . ALA A 1 150 ? 3.773 -8.511 4.612 1.00 91.06 150 ALA A N 1
ATOM 1126 C CA . ALA A 1 150 ? 4.476 -9.774 4.790 1.00 91.06 150 ALA A CA 1
ATOM 1127 C C . ALA A 1 150 ? 4.009 -10.506 6.061 1.00 91.06 150 ALA A C 1
ATOM 1129 O O . ALA A 1 150 ? 4.811 -10.743 6.966 1.00 91.06 150 ALA A O 1
ATOM 1130 N N . PRO A 1 151 ? 2.745 -10.973 6.120 1.00 91.44 151 PRO A N 1
ATOM 1131 C CA . PRO A 1 151 ? 2.157 -11.533 7.340 1.00 91.44 151 PRO A CA 1
ATOM 1132 C C . PRO A 1 151 ? 2.914 -12.753 7.873 1.00 91.44 151 PRO A C 1
ATOM 1134 O O . PRO A 1 151 ? 2.837 -13.053 9.057 1.00 91.44 151 PRO A O 1
ATOM 1137 N N . ALA A 1 152 ? 3.663 -13.466 7.026 1.00 90.44 152 ALA A N 1
ATOM 1138 C CA . ALA A 1 152 ? 4.502 -14.588 7.443 1.00 90.44 152 ALA A CA 1
ATOM 1139 C C . ALA A 1 152 ? 5.690 -14.174 8.333 1.00 90.44 152 ALA A C 1
ATOM 1141 O O . ALA A 1 152 ? 6.184 -15.013 9.080 1.00 90.44 152 ALA A O 1
ATOM 1142 N N . ARG A 1 153 ? 6.133 -12.910 8.267 1.00 89.00 153 ARG A N 1
ATOM 1143 C CA . ARG A 1 153 ? 7.221 -12.357 9.093 1.00 89.00 153 ARG A CA 1
ATOM 1144 C C . ARG A 1 153 ? 6.741 -11.898 10.472 1.00 89.00 153 ARG A C 1
ATOM 1146 O O . ARG A 1 153 ? 7.567 -11.689 11.353 1.00 89.00 153 ARG A O 1
ATOM 1153 N N . LEU A 1 154 ? 5.429 -11.753 10.662 1.00 90.19 154 LEU A N 1
ATOM 1154 C CA . LEU A 1 154 ? 4.849 -11.348 11.939 1.00 90.19 154 LEU A CA 1
ATOM 1155 C C . LEU A 1 154 ? 4.949 -12.460 12.982 1.00 90.19 154 LEU A C 1
ATOM 1157 O O . LEU A 1 154 ? 4.859 -13.651 12.663 1.00 90.19 154 LEU A O 1
ATOM 1161 N N . LEU A 1 155 ? 5.037 -12.051 14.249 1.00 89.62 155 LEU A N 1
ATOM 1162 C CA . LEU A 1 155 ? 5.022 -12.968 15.383 1.00 89.62 155 LEU A CA 1
ATOM 1163 C C . LEU A 1 155 ? 3.761 -13.858 15.340 1.00 89.62 155 LEU A C 1
ATOM 1165 O O . LEU A 1 155 ? 2.647 -13.342 15.169 1.00 89.62 155 LEU A O 1
ATOM 1169 N N . PRO A 1 156 ? 3.888 -15.185 15.543 1.00 91.44 156 PRO A N 1
ATOM 1170 C CA . PRO A 1 156 ? 2.737 -16.089 15.608 1.00 91.44 156 PRO A CA 1
ATOM 1171 C C . PRO A 1 156 ? 1.686 -15.666 16.646 1.00 91.44 156 PRO A C 1
ATOM 1173 O O . PRO A 1 156 ? 0.487 -15.879 16.452 1.00 91.44 156 PRO A O 1
ATOM 1176 N N . THR A 1 157 ? 2.121 -15.017 17.726 1.00 91.75 157 THR A N 1
ATOM 1177 C CA . THR A 1 157 ? 1.269 -14.485 18.796 1.00 91.75 157 THR A CA 1
ATOM 1178 C C . THR A 1 157 ? 0.350 -13.357 18.324 1.00 91.75 157 THR A C 1
ATOM 1180 O O . THR A 1 157 ? -0.807 -13.333 18.732 1.00 91.75 157 THR A O 1
ATOM 1183 N N . ILE A 1 158 ? 0.806 -12.480 17.422 1.00 93.56 158 ILE A N 1
ATOM 1184 C CA . ILE A 1 158 ? -0.038 -11.434 16.815 1.00 93.56 158 ILE A CA 1
ATOM 1185 C C . ILE A 1 158 ? -1.028 -12.087 15.854 1.00 93.56 158 ILE A C 1
ATOM 1187 O O . ILE A 1 158 ? -2.234 -11.862 15.929 1.00 93.56 158 ILE A O 1
ATOM 1191 N N . ARG A 1 159 ? -0.524 -12.952 14.966 1.00 93.94 159 ARG A N 1
ATOM 1192 C CA . ARG A 1 159 ? -1.340 -13.593 13.926 1.00 93.94 159 ARG A CA 1
ATOM 1193 C C . ARG A 1 159 ? -2.495 -14.412 14.491 1.00 93.94 159 ARG A C 1
ATOM 1195 O O . ARG A 1 159 ? -3.582 -14.374 13.931 1.00 93.94 159 ARG A O 1
ATOM 1202 N N . SER A 1 160 ? -2.257 -15.155 15.568 1.00 94.50 160 SER A N 1
ATOM 1203 C CA . SER A 1 160 ? -3.273 -16.000 16.215 1.00 94.50 160 SER A CA 1
ATOM 1204 C C . SER A 1 160 ? -4.414 -15.204 16.852 1.00 94.50 160 SER A C 1
ATOM 1206 O O . SER A 1 160 ? -5.495 -15.750 17.043 1.00 94.50 160 SER A O 1
ATOM 1208 N N . ARG A 1 161 ? -4.197 -13.915 17.133 1.00 95.56 161 ARG A N 1
ATOM 1209 C CA . ARG A 1 161 ? -5.172 -12.999 17.746 1.00 95.56 161 ARG A CA 1
ATOM 1210 C C . ARG A 1 161 ? -5.874 -12.100 16.744 1.00 95.56 161 ARG A C 1
ATOM 1212 O O . ARG A 1 161 ? -6.615 -11.213 17.144 1.00 95.56 161 ARG A O 1
ATOM 1219 N N . CYS A 1 162 ? -5.633 -12.299 15.452 1.00 96.62 162 CYS A N 1
ATOM 1220 C CA . CYS A 1 162 ? -6.229 -11.499 14.395 1.00 96.62 162 CYS A CA 1
ATOM 1221 C C . CYS A 1 162 ? -7.053 -12.379 13.462 1.00 96.62 162 CYS A C 1
ATOM 1223 O O . CYS A 1 162 ? -6.626 -13.461 13.055 1.00 96.62 162 CYS A O 1
ATOM 1225 N N . ARG A 1 163 ? -8.193 -11.860 13.011 1.00 96.69 163 ARG A N 1
ATOM 1226 C CA . ARG A 1 163 ? -8.882 -12.407 11.848 1.00 96.69 163 ARG A CA 1
ATOM 1227 C C . ARG A 1 163 ? -8.146 -11.950 10.595 1.00 96.69 163 ARG A C 1
ATOM 1229 O O . ARG A 1 163 ? -8.133 -10.767 10.268 1.00 96.69 163 ARG A O 1
ATOM 1236 N N . MET A 1 164 ? -7.513 -12.881 9.891 1.00 96.88 164 MET A N 1
ATOM 1237 C CA . MET A 1 164 ? -6.838 -12.566 8.633 1.00 96.88 164 MET A CA 1
ATOM 1238 C C . MET A 1 164 ? -7.861 -12.322 7.521 1.00 96.88 164 MET A C 1
ATOM 1240 O O . MET A 1 164 ? -8.696 -13.182 7.243 1.00 96.88 164 MET A O 1
ATOM 1244 N N . LEU A 1 165 ? -7.743 -11.178 6.850 1.00 97.75 165 LEU A N 1
ATOM 1245 C CA . LEU A 1 165 ? -8.473 -10.846 5.633 1.00 97.75 165 LEU A CA 1
ATOM 1246 C C . LEU A 1 165 ? -7.460 -10.644 4.512 1.00 97.75 165 LEU A C 1
ATOM 1248 O O . LEU A 1 165 ? -6.654 -9.713 4.536 1.00 97.75 165 LEU A O 1
ATOM 1252 N N . ARG A 1 166 ? -7.461 -11.568 3.551 1.00 96.88 166 ARG A N 1
ATOM 1253 C CA . ARG A 1 166 ? -6.549 -11.513 2.409 1.00 96.88 166 ARG A CA 1
ATOM 1254 C C . ARG A 1 166 ? -7.124 -10.589 1.345 1.00 96.88 166 ARG A C 1
ATOM 1256 O O . ARG A 1 166 ? -8.243 -10.796 0.888 1.00 96.88 166 ARG A O 1
ATOM 1263 N N . LEU A 1 167 ? -6.330 -9.603 0.960 1.00 97.56 167 LEU A N 1
ATOM 1264 C CA . LEU A 1 167 ? -6.593 -8.684 -0.134 1.00 97.56 167 LEU A CA 1
ATOM 1265 C C . LEU A 1 167 ? -5.687 -9.064 -1.305 1.00 97.56 167 LEU A C 1
ATOM 1267 O O . LEU A 1 167 ? -4.506 -9.380 -1.122 1.00 97.56 167 LEU A O 1
ATOM 1271 N N . PHE A 1 168 ? -6.250 -9.052 -2.506 1.00 96.25 168 PHE A N 1
ATOM 1272 C CA . PHE A 1 168 ? -5.580 -9.508 -3.720 1.00 96.25 168 PHE A CA 1
ATOM 1273 C C . PHE A 1 168 ? -5.272 -8.328 -4.646 1.00 96.25 168 PHE A C 1
ATOM 1275 O O . PHE A 1 168 ? -5.883 -7.269 -4.498 1.00 96.25 168 PHE A O 1
ATOM 1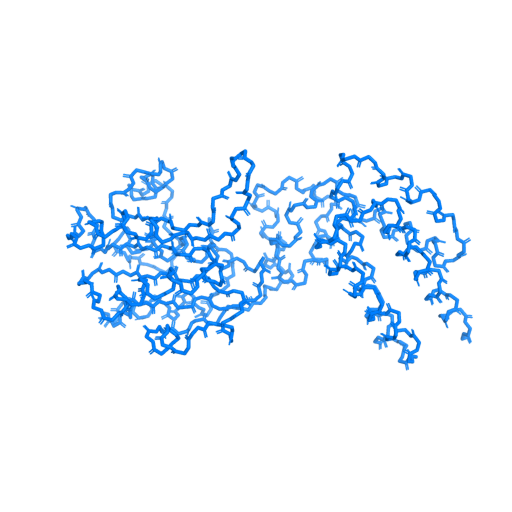282 N N . PRO A 1 169 ? -4.308 -8.469 -5.573 1.00 96.69 169 PRO A N 1
ATOM 1283 C CA . PRO A 1 169 ? -4.102 -7.475 -6.620 1.00 96.69 169 PRO A CA 1
ATOM 1284 C C . PRO A 1 169 ? -5.405 -7.173 -7.367 1.00 96.69 169 PRO A C 1
ATOM 1286 O O . PRO A 1 169 ? -6.203 -8.075 -7.620 1.00 96.69 169 PRO A O 1
ATOM 1289 N N . LEU A 1 170 ? -5.598 -5.900 -7.694 1.00 97.12 170 LEU A N 1
ATOM 1290 C CA . LEU A 1 170 ? -6.751 -5.412 -8.438 1.00 97.12 170 LEU A CA 1
ATOM 1291 C C . LEU A 1 170 ? -6.687 -5.849 -9.906 1.00 97.12 170 LEU A C 1
ATOM 1293 O O . LEU A 1 170 ? -5.608 -6.081 -10.453 1.00 97.12 170 LEU A O 1
ATOM 1297 N N . SER A 1 171 ? -7.845 -5.927 -10.553 1.00 97.00 171 SER A N 1
ATOM 1298 C CA . SER A 1 171 ? -7.931 -6.066 -12.008 1.00 97.00 171 SER A CA 1
ATOM 1299 C C . SER A 1 171 ? -7.442 -4.802 -12.719 1.00 97.00 171 SER A C 1
ATOM 1301 O O . SER A 1 171 ? -7.502 -3.707 -12.164 1.00 97.00 171 SER A O 1
ATOM 1303 N N . ASP A 1 172 ? -7.030 -4.922 -13.980 1.00 96.06 172 ASP A N 1
ATOM 1304 C CA . ASP A 1 172 ? -6.591 -3.773 -14.787 1.00 96.06 172 ASP A CA 1
ATOM 1305 C C . ASP A 1 172 ? -7.670 -2.683 -14.898 1.00 96.06 172 ASP A C 1
ATOM 1307 O O . ASP A 1 172 ? -7.357 -1.493 -14.896 1.00 96.06 172 ASP A O 1
ATOM 1311 N N . ALA A 1 173 ? -8.948 -3.077 -14.934 1.00 96.62 173 ALA A N 1
ATOM 1312 C CA . ALA A 1 173 ? -10.075 -2.148 -14.933 1.00 96.62 173 ALA A CA 1
ATOM 1313 C C . ALA A 1 173 ? -10.194 -1.386 -13.603 1.00 96.62 173 ALA A C 1
ATOM 1315 O O . ALA A 1 173 ? -10.413 -0.178 -13.597 1.00 96.62 173 ALA A O 1
ATOM 1316 N N . GLU A 1 174 ? -10.016 -2.066 -12.469 1.00 96.38 174 GLU A N 1
ATOM 1317 C CA . GLU A 1 174 ? -10.009 -1.422 -11.152 1.00 96.38 174 GLU A CA 1
ATOM 1318 C C . GLU A 1 174 ? -8.777 -0.533 -10.968 1.00 96.38 174 GLU A C 1
ATOM 1320 O O . GLU A 1 174 ? -8.913 0.584 -10.480 1.00 96.38 174 GLU A O 1
ATOM 1325 N N . VAL A 1 175 ? -7.590 -0.982 -11.396 1.00 95.94 175 VAL A N 1
ATOM 1326 C CA . VAL A 1 175 ? -6.372 -0.158 -11.395 1.00 95.94 175 VAL A CA 1
ATOM 1327 C C . VAL A 1 175 ? -6.607 1.109 -12.202 1.00 95.94 175 VAL A C 1
ATOM 1329 O O . VAL A 1 175 ? -6.377 2.192 -11.676 1.00 95.94 175 VAL A O 1
ATOM 1332 N N . ARG A 1 176 ? -7.103 0.991 -13.440 1.00 95.44 176 ARG A N 1
ATOM 1333 C CA . ARG A 1 176 ? -7.422 2.142 -14.293 1.00 95.44 176 ARG A CA 1
ATOM 1334 C C . ARG A 1 176 ? -8.302 3.144 -13.558 1.00 95.44 176 ARG A C 1
ATOM 1336 O O . ARG A 1 176 ? -7.927 4.306 -13.463 1.00 95.44 176 ARG A O 1
ATOM 1343 N N . ARG A 1 177 ? -9.404 2.677 -12.968 1.00 94.75 177 ARG A N 1
ATOM 1344 C CA . ARG A 1 177 ? -10.310 3.533 -12.194 1.00 94.75 177 ARG A CA 1
ATOM 1345 C C . ARG A 1 177 ? -9.615 4.211 -11.017 1.00 94.75 177 ARG A C 1
ATOM 1347 O O . ARG A 1 177 ? -9.840 5.389 -10.789 1.00 94.75 177 ARG A O 1
ATOM 1354 N N . VAL A 1 178 ? -8.742 3.507 -10.291 1.00 94.06 178 VAL A N 1
ATOM 1355 C CA . VAL A 1 178 ? -7.956 4.113 -9.199 1.00 94.06 178 VAL A CA 1
ATOM 1356 C C . VAL A 1 178 ? -7.047 5.229 -9.713 1.00 94.06 178 VAL A C 1
ATOM 1358 O O . VAL A 1 178 ? -6.902 6.245 -9.039 1.00 94.06 178 VAL A O 1
ATOM 1361 N N . LEU A 1 179 ? -6.426 5.049 -10.880 1.00 92.56 179 LEU A N 1
ATOM 1362 C CA . LEU A 1 179 ? -5.536 6.057 -11.458 1.00 92.56 179 LEU A CA 1
ATOM 1363 C C . LEU A 1 179 ? -6.306 7.262 -12.019 1.00 92.56 179 LEU A C 1
ATOM 1365 O O . LEU A 1 179 ? -5.819 8.380 -11.890 1.00 92.56 179 LEU A O 1
ATOM 1369 N N . GLU A 1 180 ? -7.486 7.035 -12.605 1.00 92.12 180 GLU A N 1
ATOM 1370 C CA . GLU A 1 180 ? -8.366 8.068 -13.182 1.00 92.12 180 GLU A CA 1
ATOM 1371 C C . GLU A 1 180 ? -9.091 8.898 -12.120 1.00 92.12 180 GLU A C 1
ATOM 1373 O O . GLU A 1 180 ? -9.172 10.118 -12.233 1.00 92.12 180 GLU A O 1
ATOM 1378 N N . GLU A 1 181 ? -9.642 8.237 -11.102 1.00 90.06 181 GLU A N 1
ATOM 1379 C CA . GLU A 1 181 ? -10.459 8.872 -10.062 1.00 90.06 181 GLU A CA 1
ATOM 1380 C C . GLU A 1 181 ? -9.612 9.376 -8.877 1.00 90.06 181 GLU A C 1
ATOM 1382 O O . GLU A 1 181 ? -10.097 10.135 -8.039 1.00 90.06 181 GLU A O 1
ATOM 1387 N N . GLY A 1 182 ? -8.355 8.934 -8.774 1.00 83.19 182 GLY A N 1
ATOM 1388 C CA . GLY A 1 182 ? -7.430 9.333 -7.717 1.00 83.19 182 GLY A CA 1
ATOM 1389 C C . GLY A 1 182 ? -6.613 10.578 -8.063 1.00 83.19 182 GLY A C 1
ATOM 1390 O O . GLY A 1 182 ? -6.282 10.837 -9.217 1.00 83.19 182 GLY A O 1
ATOM 1391 N N . GLU A 1 183 ? -6.176 11.309 -7.038 1.00 77.56 183 GLU A N 1
ATOM 1392 C CA . GLU A 1 183 ? -5.246 12.441 -7.164 1.00 77.56 183 GLU A CA 1
ATOM 1393 C C . GLU A 1 183 ? -3.799 11.955 -7.369 1.00 77.56 183 GLU A C 1
ATOM 1395 O O . GLU A 1 183 ? -2.903 12.203 -6.566 1.00 77.56 183 GLU A O 1
ATOM 1400 N N . THR A 1 184 ? -3.568 11.187 -8.434 1.00 78.38 184 THR A N 1
ATOM 1401 C CA . THR A 1 184 ? -2.264 10.559 -8.705 1.00 78.38 184 THR A CA 1
ATOM 1402 C C . THR A 1 184 ? -1.317 11.453 -9.503 1.00 78.38 184 THR A C 1
ATOM 1404 O O . THR A 1 184 ? -0.121 11.185 -9.554 1.00 78.38 184 THR A O 1
ATOM 1407 N N . GLY A 1 185 ? -1.835 12.498 -10.156 1.00 82.06 185 GLY A N 1
ATOM 1408 C CA . GLY A 1 185 ? -1.065 13.335 -11.083 1.00 82.06 185 GLY A CA 1
ATOM 1409 C C . GLY A 1 185 ? -0.670 12.628 -12.388 1.00 82.06 185 GLY A C 1
ATOM 1410 O O . GLY A 1 185 ? 0.102 13.184 -13.166 1.00 82.06 185 GLY A O 1
ATOM 1411 N N . ILE A 1 186 ? -1.179 11.417 -12.640 1.00 86.31 186 ILE A N 1
ATOM 1412 C CA . ILE A 1 186 ? -0.939 10.658 -13.872 1.00 86.31 186 ILE A CA 1
ATOM 1413 C C . ILE A 1 186 ? -1.859 11.194 -14.970 1.00 86.31 186 ILE A C 1
ATOM 1415 O O . ILE A 1 186 ? -3.074 11.283 -14.799 1.00 86.31 186 ILE A O 1
ATOM 1419 N N . SER A 1 187 ? -1.281 11.556 -16.114 1.00 87.44 187 SER A N 1
ATOM 1420 C CA . SER A 1 187 ? -2.050 12.077 -17.246 1.00 87.44 187 SER A CA 1
ATOM 1421 C C . SER A 1 187 ? -2.819 10.970 -17.977 1.00 87.44 187 SER A C 1
ATOM 1423 O O . SER A 1 187 ? -2.377 9.822 -18.012 1.00 87.44 187 SER A O 1
ATOM 1425 N N . ALA A 1 188 ? -3.922 11.316 -18.655 1.00 87.19 188 ALA A N 1
ATOM 1426 C CA . ALA A 1 188 ? -4.710 10.358 -19.443 1.00 87.19 188 ALA A CA 1
ATOM 1427 C C . ALA A 1 188 ? -3.875 9.588 -20.489 1.00 87.19 188 ALA A C 1
ATOM 1429 O O . ALA A 1 188 ? -4.143 8.422 -20.765 1.00 87.19 188 ALA A O 1
ATOM 1430 N N . ALA A 1 189 ? -2.827 10.221 -21.028 1.00 86.38 189 ALA A N 1
ATOM 1431 C CA . ALA A 1 189 ? -1.905 9.607 -21.982 1.00 86.38 189 ALA A CA 1
ATOM 1432 C C . ALA A 1 189 ? -0.984 8.539 -21.356 1.00 86.38 189 ALA A C 1
ATOM 1434 O O . ALA A 1 189 ? -0.455 7.689 -22.070 1.00 86.38 189 ALA A O 1
ATOM 1435 N N . GLU A 1 190 ? -0.775 8.570 -20.037 1.00 88.31 190 GLU A N 1
ATOM 1436 C CA . GLU A 1 190 ? 0.104 7.641 -19.316 1.00 88.31 190 GLU A CA 1
ATOM 1437 C C . GLU A 1 190 ? -0.648 6.451 -18.704 1.00 88.31 190 GLU A C 1
ATOM 1439 O O . GLU A 1 190 ? -0.019 5.428 -18.416 1.00 88.31 190 GLU A O 1
ATOM 1444 N N . ILE A 1 191 ? -1.974 6.544 -18.538 1.00 91.62 191 ILE A N 1
ATOM 1445 C CA . ILE A 1 191 ? -2.791 5.562 -17.805 1.00 91.62 191 ILE A CA 1
ATOM 1446 C C . ILE A 1 191 ? -2.573 4.138 -18.311 1.00 91.62 191 ILE A C 1
ATOM 1448 O O . ILE A 1 191 ? -2.299 3.253 -17.508 1.00 91.62 191 ILE A O 1
ATOM 1452 N N . ASP A 1 192 ? -2.627 3.897 -19.621 1.00 92.56 192 ASP A N 1
ATOM 1453 C CA . ASP A 1 192 ? -2.505 2.541 -20.180 1.00 92.56 192 ASP A CA 1
ATOM 1454 C C . ASP A 1 192 ? -1.160 1.883 -19.830 1.00 92.56 192 ASP A C 1
ATOM 1456 O O . ASP A 1 192 ? -1.087 0.697 -19.479 1.00 92.56 192 ASP A O 1
ATOM 1460 N N . SER A 1 193 ? -0.086 2.676 -19.870 1.00 91.12 193 SER A N 1
ATOM 1461 C CA . SER A 1 193 ? 1.253 2.215 -19.497 1.00 91.12 193 SER A CA 1
ATOM 1462 C C . SER A 1 193 ? 1.353 1.971 -17.991 1.00 91.12 193 SER A C 1
ATOM 1464 O O . SER A 1 193 ? 1.948 0.980 -17.569 1.00 91.12 193 SER A O 1
ATOM 1466 N N . MET A 1 194 ? 0.732 2.830 -17.179 1.00 92.94 194 MET A N 1
ATOM 1467 C CA . MET A 1 194 ? 0.716 2.699 -15.721 1.00 92.94 194 MET A CA 1
ATOM 1468 C C . MET A 1 194 ? -0.122 1.510 -15.247 1.00 92.94 194 MET A C 1
ATOM 1470 O O . MET A 1 194 ? 0.310 0.800 -14.344 1.00 92.94 194 MET A O 1
ATOM 1474 N N . VAL A 1 195 ? -1.268 1.234 -15.876 1.00 94.50 195 VAL A N 1
ATOM 1475 C CA . VAL A 1 195 ? -2.105 0.057 -15.585 1.00 94.50 195 VAL A CA 1
ATOM 1476 C C . VAL A 1 195 ? -1.298 -1.220 -15.796 1.00 94.50 195 VAL A C 1
ATOM 1478 O O . VAL A 1 195 ? -1.205 -2.057 -14.898 1.00 94.50 195 VAL A O 1
ATOM 1481 N N . THR A 1 196 ? -0.628 -1.317 -16.946 1.00 91.75 196 THR A N 1
ATOM 1482 C CA . THR A 1 196 ? 0.226 -2.464 -17.274 1.00 91.75 196 THR A CA 1
ATOM 1483 C C . THR A 1 196 ? 1.379 -2.611 -16.275 1.00 91.75 196 THR A C 1
ATOM 1485 O O . THR A 1 196 ? 1.689 -3.723 -15.841 1.00 91.75 196 THR A O 1
ATOM 1488 N N . LEU A 1 197 ? 2.017 -1.501 -15.887 1.00 91.88 197 LEU A N 1
ATOM 1489 C CA . LEU A 1 197 ? 3.145 -1.489 -14.950 1.00 91.88 197 LEU A CA 1
ATOM 1490 C C . LEU A 1 197 ? 2.725 -1.824 -13.506 1.00 91.88 197 LEU A C 1
ATOM 1492 O O . LEU A 1 197 ? 3.480 -2.460 -12.769 1.00 91.88 197 LEU A O 1
ATOM 1496 N N . ALA A 1 198 ? 1.509 -1.445 -13.106 1.00 92.00 198 ALA A N 1
ATOM 1497 C CA . ALA A 1 198 ? 1.000 -1.615 -11.748 1.00 92.00 198 ALA A CA 1
ATOM 1498 C C . ALA A 1 198 ? 0.823 -3.080 -11.338 1.00 92.00 198 ALA A C 1
ATOM 1500 O O . ALA A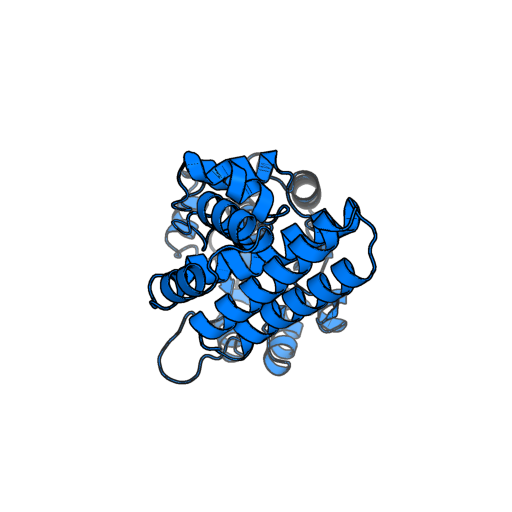 1 198 ? 0.925 -3.384 -10.150 1.00 92.00 198 ALA A O 1
ATOM 1501 N N . ARG A 1 199 ? 0.537 -3.990 -12.284 1.00 91.50 199 ARG A N 1
ATOM 1502 C CA . ARG A 1 199 ? 0.279 -5.423 -12.016 1.00 91.50 199 ARG A CA 1
ATOM 1503 C C . ARG A 1 199 ? -0.725 -5.637 -10.866 1.00 91.50 199 ARG A C 1
ATOM 1505 O O . ARG A 1 199 ? -0.486 -6.429 -9.954 1.00 91.50 199 ARG A O 1
ATOM 1512 N N . GLY A 1 200 ? -1.817 -4.869 -10.876 1.00 93.88 200 GLY A N 1
ATOM 1513 C CA . GLY A 1 200 ? -2.858 -4.895 -9.841 1.00 93.88 200 GLY A CA 1
ATOM 1514 C C . GLY A 1 200 ? -2.535 -4.137 -8.544 1.00 93.88 200 GLY A C 1
ATOM 1515 O O . GLY A 1 200 ? -3.313 -4.191 -7.591 1.00 93.88 200 GLY A O 1
ATOM 1516 N N . ALA A 1 201 ? -1.408 -3.424 -8.474 1.00 93.81 201 ALA A N 1
ATOM 1517 C CA . ALA A 1 201 ? -1.003 -2.605 -7.334 1.00 93.81 201 ALA A CA 1
ATOM 1518 C C . ALA A 1 201 ? -0.896 -1.118 -7.735 1.00 93.81 201 ALA A C 1
ATOM 1520 O O . ALA A 1 201 ? 0.205 -0.636 -8.003 1.00 93.81 201 ALA A O 1
ATOM 1521 N N . PRO A 1 202 ? -2.005 -0.354 -7.768 1.00 93.00 202 PRO A N 1
ATOM 1522 C CA . PRO A 1 202 ? -1.990 1.043 -8.221 1.00 93.00 202 PRO A CA 1
ATOM 1523 C C . PRO A 1 202 ? -1.046 1.938 -7.398 1.00 93.00 202 PRO A C 1
ATOM 1525 O O . PRO A 1 202 ? -0.382 2.817 -7.941 1.00 93.00 202 PRO A O 1
ATOM 1528 N N . GLY A 1 203 ? -0.891 1.673 -6.097 1.00 89.19 203 GLY A N 1
ATOM 1529 C CA . GLY A 1 203 ? 0.050 2.411 -5.251 1.00 89.19 203 GLY A CA 1
ATOM 1530 C C . GLY A 1 203 ? 1.525 2.199 -5.617 1.00 89.19 203 GLY A C 1
ATOM 1531 O O . GLY A 1 203 ? 2.362 2.986 -5.192 1.00 89.19 203 GLY A O 1
ATOM 1532 N N . ALA A 1 204 ? 1.860 1.167 -6.403 1.00 86.38 204 ALA A N 1
ATOM 1533 C CA . ALA A 1 204 ? 3.219 0.960 -6.907 1.00 86.38 204 ALA A CA 1
ATOM 1534 C C . ALA A 1 204 ? 3.583 1.926 -8.047 1.00 86.38 204 ALA A C 1
ATOM 1536 O O . ALA A 1 204 ? 4.764 2.157 -8.286 1.00 86.38 204 ALA A O 1
ATOM 1537 N N . VAL A 1 205 ? 2.582 2.489 -8.735 1.00 90.00 205 VAL A N 1
ATOM 1538 C CA . VAL A 1 205 ? 2.783 3.408 -9.866 1.00 90.00 205 VAL A CA 1
ATOM 1539 C C . VAL A 1 205 ? 2.383 4.849 -9.558 1.00 90.00 205 VAL A C 1
ATOM 1541 O O . VAL A 1 205 ? 2.771 5.746 -10.295 1.00 90.00 205 VAL A O 1
ATOM 1544 N N . ALA A 1 206 ? 1.681 5.102 -8.448 1.00 83.19 206 ALA A N 1
ATOM 1545 C CA . ALA A 1 206 ? 1.266 6.450 -8.052 1.00 83.19 206 ALA A CA 1
ATOM 1546 C C . ALA A 1 206 ? 2.449 7.433 -7.910 1.00 83.19 206 ALA A C 1
ATOM 1548 O O . ALA A 1 206 ? 2.348 8.584 -8.314 1.00 83.19 206 ALA A O 1
ATOM 1549 N N . ALA A 1 207 ? 3.601 6.972 -7.407 1.00 81.88 207 ALA A N 1
ATOM 1550 C CA . ALA A 1 207 ? 4.811 7.795 -7.283 1.00 81.88 207 ALA A CA 1
ATOM 1551 C C . ALA A 1 207 ? 5.559 8.023 -8.616 1.00 81.88 207 ALA A C 1
ATOM 1553 O O . ALA A 1 207 ? 6.550 8.749 -8.652 1.00 81.88 207 ALA A O 1
ATOM 1554 N N . LEU A 1 208 ? 5.108 7.396 -9.709 1.00 87.06 208 LEU A N 1
ATOM 1555 C CA . LEU A 1 208 ? 5.746 7.454 -11.028 1.00 87.06 208 LEU A CA 1
ATOM 1556 C C . LEU A 1 208 ? 5.130 8.524 -11.940 1.00 87.06 208 LEU A C 1
ATOM 1558 O O . LEU A 1 208 ? 5.424 8.548 -13.136 1.00 87.06 208 LEU A O 1
ATOM 1562 N N . ALA A 1 209 ? 4.269 9.392 -11.408 1.00 86.00 209 ALA A N 1
ATOM 1563 C CA . ALA A 1 209 ? 3.664 10.470 -12.179 1.00 86.00 209 ALA A CA 1
ATOM 1564 C C . ALA A 1 209 ? 4.742 11.324 -12.877 1.00 86.00 209 ALA A C 1
ATOM 1566 O O . ALA A 1 209 ? 5.743 11.711 -12.269 1.00 86.00 209 ALA A O 1
ATOM 1567 N N . GLY A 1 210 ? 4.564 11.578 -14.177 1.00 84.19 210 GLY A N 1
ATOM 1568 C CA . GLY A 1 210 ? 5.527 12.321 -14.995 1.00 84.19 210 GLY A CA 1
ATOM 1569 C C . GLY A 1 210 ? 6.796 11.546 -15.385 1.00 84.19 210 GLY A C 1
ATOM 1570 O O . GLY A 1 210 ? 7.724 12.133 -15.949 1.00 84.19 210 GLY A O 1
ATOM 1571 N N . ALA A 1 211 ? 6.874 10.238 -15.113 1.00 87.94 211 ALA A N 1
ATOM 1572 C CA . ALA A 1 211 ? 8.009 9.416 -15.530 1.00 87.94 211 ALA A CA 1
ATOM 1573 C C . ALA A 1 211 ? 8.052 9.141 -17.049 1.00 87.94 211 ALA A C 1
ATOM 1575 O O . ALA A 1 211 ? 9.094 8.695 -17.530 1.00 87.94 211 ALA A O 1
ATOM 1576 N N . ASP A 1 212 ? 6.975 9.408 -17.805 1.00 90.00 212 ASP A N 1
ATOM 1577 C CA . ASP A 1 212 ? 6.845 9.043 -19.227 1.00 90.00 212 ASP A CA 1
ATOM 1578 C C . ASP A 1 212 ? 7.192 7.560 -19.461 1.00 90.00 212 ASP A C 1
ATOM 1580 O O . ASP A 1 212 ? 8.109 7.197 -20.204 1.00 90.00 212 ASP A O 1
ATOM 1584 N N . VAL A 1 213 ? 6.462 6.671 -18.776 1.00 91.31 213 VAL A N 1
ATOM 1585 C CA . VAL A 1 213 ? 6.679 5.211 -18.838 1.00 91.31 213 VAL A CA 1
ATOM 1586 C C . VAL A 1 213 ? 6.610 4.695 -20.278 1.00 91.31 213 VAL A C 1
ATOM 1588 O O . VAL A 1 213 ? 7.403 3.834 -20.666 1.00 91.31 213 VAL A O 1
ATOM 1591 N N . ALA A 1 214 ? 5.719 5.257 -21.098 1.00 89.56 214 ALA A N 1
ATOM 1592 C CA . ALA A 1 214 ? 5.617 4.926 -22.515 1.00 89.56 214 ALA A CA 1
ATOM 1593 C C . ALA A 1 214 ? 6.906 5.287 -23.281 1.00 89.56 214 ALA A C 1
ATOM 1595 O O . ALA A 1 214 ? 7.411 4.484 -24.071 1.00 89.56 214 ALA A O 1
ATOM 1596 N N . GLY A 1 215 ? 7.469 6.478 -23.049 1.00 92.06 215 GLY A N 1
ATOM 1597 C CA . GLY A 1 215 ? 8.740 6.909 -23.634 1.00 92.06 215 GLY A CA 1
ATOM 1598 C C . GLY A 1 215 ? 9.946 6.111 -23.150 1.00 92.06 215 GLY A C 1
ATOM 1599 O O . GLY A 1 215 ? 10.830 5.788 -23.955 1.00 92.06 215 GLY A O 1
ATOM 1600 N N . LEU A 1 216 ? 9.966 5.718 -21.875 1.00 93.56 216 LEU A N 1
ATOM 1601 C CA . LEU A 1 216 ? 10.967 4.790 -21.343 1.00 93.56 216 LEU A CA 1
ATOM 1602 C C . LEU A 1 216 ? 10.879 3.433 -22.048 1.00 93.56 216 LEU A C 1
ATOM 1604 O O . LEU A 1 216 ? 11.904 2.923 -22.496 1.00 93.56 216 LEU A O 1
ATOM 1608 N N . GLY A 1 217 ? 9.669 2.904 -22.255 1.00 92.50 217 GLY A N 1
ATOM 1609 C CA . GLY A 1 217 ? 9.436 1.690 -23.040 1.00 92.50 217 GLY A CA 1
ATOM 1610 C C . GLY A 1 217 ? 10.035 1.777 -24.446 1.00 92.50 217 GLY A C 1
ATOM 1611 O O . GLY A 1 217 ? 10.871 0.951 -24.805 1.00 92.50 217 GLY A O 1
ATOM 1612 N N . ARG A 1 218 ? 9.718 2.841 -25.198 1.00 94.25 218 ARG A N 1
ATOM 1613 C CA . ARG A 1 218 ? 10.295 3.080 -26.540 1.00 94.25 218 ARG A CA 1
ATOM 1614 C C . ARG A 1 218 ? 11.822 3.195 -26.525 1.00 94.25 218 ARG A C 1
ATOM 1616 O O . ARG A 1 218 ? 12.492 2.857 -27.498 1.00 94.25 218 ARG A O 1
ATOM 1623 N N . THR A 1 219 ? 12.395 3.718 -25.445 1.00 95.56 219 THR A N 1
ATOM 1624 C CA . THR A 1 219 ? 13.852 3.826 -25.295 1.00 95.56 219 THR A CA 1
ATOM 1625 C C . THR A 1 219 ? 14.490 2.466 -25.037 1.00 95.56 219 THR A C 1
ATOM 1627 O O . THR A 1 219 ? 15.501 2.156 -25.661 1.00 95.56 219 THR A O 1
ATOM 1630 N N . LEU A 1 220 ? 13.869 1.628 -24.206 1.00 95.94 220 LEU A N 1
ATOM 1631 C CA . LEU A 1 220 ? 14.300 0.247 -23.987 1.00 95.94 220 LEU A CA 1
ATOM 1632 C C . LEU A 1 220 ? 14.204 -0.594 -25.267 1.00 95.94 220 LEU A C 1
ATOM 1634 O O . LEU A 1 220 ? 15.118 -1.364 -25.538 1.00 95.94 220 LEU A O 1
ATOM 1638 N N . ASP A 1 221 ? 13.165 -0.399 -26.088 1.00 94.94 221 ASP A N 1
ATOM 1639 C CA . ASP A 1 221 ? 13.037 -1.074 -27.392 1.00 94.94 221 ASP A CA 1
ATOM 1640 C C . ASP A 1 221 ? 14.209 -0.727 -28.327 1.00 94.94 221 ASP A C 1
ATOM 1642 O O . ASP A 1 221 ? 14.810 -1.608 -28.940 1.00 94.94 221 ASP A O 1
ATOM 1646 N N . ARG A 1 222 ? 14.611 0.551 -28.377 1.00 96.00 222 ARG A N 1
ATOM 1647 C CA . ARG A 1 222 ? 15.798 0.974 -29.141 1.00 96.00 222 ARG A CA 1
ATOM 1648 C C . ARG A 1 222 ? 17.090 0.376 -28.589 1.00 96.00 222 ARG A C 1
ATOM 1650 O O . ARG A 1 222 ? 17.952 0.001 -29.372 1.00 96.00 222 ARG A O 1
ATOM 1657 N N . ILE A 1 223 ? 17.239 0.293 -27.267 1.00 96.25 223 ILE A N 1
ATOM 1658 C CA . ILE A 1 223 ? 18.426 -0.298 -26.625 1.00 96.25 223 ILE A CA 1
ATOM 1659 C C . ILE A 1 223 ? 18.513 -1.801 -26.914 1.00 96.25 223 ILE A C 1
ATOM 1661 O O . ILE A 1 223 ? 19.595 -2.294 -27.223 1.00 96.25 223 ILE A O 1
ATOM 1665 N N . ALA A 1 224 ? 17.387 -2.520 -26.877 1.00 94.81 224 ALA A N 1
ATOM 1666 C CA . ALA A 1 224 ? 17.332 -3.929 -27.262 1.00 94.81 224 ALA A CA 1
ATOM 1667 C C . ALA A 1 224 ? 17.815 -4.143 -28.710 1.00 94.81 224 ALA A C 1
ATOM 1669 O O . ALA A 1 224 ? 18.535 -5.102 -28.971 1.00 94.81 224 ALA A O 1
ATOM 1670 N N . ALA A 1 225 ? 17.519 -3.198 -29.608 1.00 94.25 225 ALA A N 1
ATOM 1671 C CA . ALA A 1 225 ? 17.996 -3.175 -30.992 1.00 94.25 225 ALA A CA 1
ATOM 1672 C C . ALA A 1 225 ? 19.418 -2.584 -31.181 1.00 94.25 225 ALA A C 1
ATOM 1674 O O . ALA A 1 225 ? 19.810 -2.265 -32.303 1.00 94.25 225 ALA A O 1
ATOM 1675 N N . GLY A 1 226 ? 20.200 -2.400 -30.108 1.00 91.00 226 GLY A N 1
ATOM 1676 C CA . GLY A 1 226 ? 21.584 -1.905 -30.174 1.00 91.00 226 GLY A CA 1
ATOM 1677 C C . GLY A 1 226 ? 21.752 -0.379 -30.122 1.00 91.00 226 GLY A C 1
ATOM 1678 O O . GLY A 1 226 ? 22.801 0.137 -30.502 1.00 91.00 226 GLY A O 1
ATOM 1679 N N . GLY A 1 227 ? 20.733 0.356 -29.673 1.00 91.31 227 GLY A N 1
ATOM 1680 C CA . GLY A 1 227 ? 20.766 1.813 -29.510 1.00 91.31 227 GLY A CA 1
ATOM 1681 C C . GLY A 1 227 ? 21.601 2.330 -28.323 1.00 91.31 227 GLY A C 1
ATOM 1682 O O . GLY A 1 227 ? 22.155 1.570 -27.533 1.00 91.31 227 GLY A O 1
ATOM 1683 N N . ASP A 1 228 ? 21.671 3.662 -28.183 1.00 89.38 228 ASP A N 1
ATOM 1684 C CA . ASP A 1 228 ? 22.518 4.352 -27.192 1.00 89.38 228 ASP A CA 1
ATOM 1685 C C . ASP A 1 228 ? 21.986 4.268 -25.744 1.00 89.38 228 ASP A C 1
ATOM 1687 O O . ASP A 1 228 ? 21.084 5.011 -25.341 1.00 89.38 228 ASP A O 1
ATOM 1691 N N . ALA A 1 229 ? 22.623 3.420 -24.934 1.00 91.25 229 ALA A N 1
ATOM 1692 C CA . ALA A 1 229 ? 22.389 3.303 -23.494 1.00 91.25 229 ALA A CA 1
ATOM 1693 C C . ALA A 1 229 ? 22.816 4.551 -22.690 1.00 91.25 229 ALA A C 1
ATOM 1695 O O . ALA A 1 229 ? 22.200 4.873 -21.670 1.00 91.25 229 ALA A O 1
ATOM 1696 N N . ALA A 1 230 ? 23.829 5.298 -23.144 1.00 92.62 230 ALA A N 1
ATOM 1697 C CA . ALA A 1 230 ? 24.356 6.448 -22.410 1.00 92.62 230 ALA A CA 1
ATOM 1698 C C . ALA A 1 230 ? 23.361 7.621 -22.382 1.00 92.62 230 ALA A C 1
ATOM 1700 O O . ALA A 1 230 ? 23.337 8.412 -21.435 1.00 92.62 230 ALA A O 1
ATOM 1701 N N . SER A 1 231 ? 22.511 7.751 -23.406 1.00 90.62 231 SER A N 1
ATOM 1702 C CA . SER A 1 231 ? 21.393 8.702 -23.401 1.00 90.62 231 SER A CA 1
ATOM 1703 C C . SER A 1 231 ? 20.404 8.421 -22.260 1.00 90.62 231 SER A C 1
ATOM 1705 O O . SER A 1 231 ? 20.043 9.343 -21.523 1.00 90.62 231 SER A O 1
ATOM 1707 N N . LEU A 1 232 ? 20.042 7.149 -22.040 1.00 92.75 232 LEU A N 1
ATOM 1708 C CA . LEU A 1 232 ? 19.144 6.750 -20.953 1.00 92.75 232 LEU A CA 1
ATOM 1709 C C . LEU A 1 232 ? 19.747 7.082 -19.583 1.00 92.75 232 LEU A C 1
ATOM 1711 O O . LEU A 1 232 ? 19.083 7.722 -18.767 1.00 92.75 232 LEU A O 1
ATOM 1715 N N . ALA A 1 233 ? 21.013 6.728 -19.358 1.00 92.56 233 ALA A N 1
ATOM 1716 C CA . ALA A 1 233 ? 21.702 6.999 -18.097 1.00 92.56 233 ALA A CA 1
ATOM 1717 C C . ALA A 1 233 ? 21.767 8.499 -17.765 1.00 92.56 233 ALA A C 1
ATOM 1719 O O . ALA A 1 233 ? 21.454 8.906 -16.646 1.00 92.56 233 ALA A O 1
ATOM 1720 N N . ARG A 1 234 ? 22.081 9.348 -18.755 1.00 93.12 234 ARG A N 1
ATOM 1721 C CA . ARG A 1 234 ? 22.069 10.813 -18.585 1.00 93.12 234 ARG A CA 1
ATOM 1722 C C . ARG A 1 234 ? 20.681 11.345 -18.238 1.00 93.12 234 ARG A C 1
ATOM 1724 O O . ARG A 1 234 ? 20.572 12.261 -17.428 1.00 93.12 234 ARG A O 1
ATOM 1731 N N . SER A 1 235 ? 19.627 10.762 -18.808 1.00 92.06 235 SER A N 1
ATOM 1732 C CA . SER A 1 235 ? 18.249 11.212 -18.575 1.00 92.06 235 SER A CA 1
ATOM 1733 C C . SER A 1 235 ? 17.739 10.962 -17.149 1.00 92.06 235 SER A C 1
ATOM 1735 O O . SER A 1 235 ? 16.812 11.648 -16.717 1.00 92.06 235 SER A O 1
ATOM 1737 N N . VAL A 1 236 ? 18.346 10.020 -16.412 1.00 92.12 236 VAL A N 1
ATOM 1738 C CA . VAL A 1 236 ? 17.967 9.684 -15.026 1.00 92.12 236 VAL A CA 1
ATOM 1739 C C . VAL A 1 236 ? 18.966 10.160 -13.970 1.00 92.12 236 VAL A C 1
ATOM 1741 O O . VAL A 1 236 ? 18.706 10.036 -12.775 1.00 92.12 236 VAL A O 1
ATOM 1744 N N . ALA A 1 237 ? 20.111 10.706 -14.385 1.00 89.69 237 ALA A N 1
ATOM 1745 C CA . ALA A 1 237 ? 21.124 11.220 -13.468 1.00 89.69 237 ALA A CA 1
ATOM 1746 C C . ALA A 1 237 ? 20.595 12.328 -12.520 1.00 89.69 237 ALA A C 1
ATOM 1748 O O . ALA A 1 237 ? 20.902 12.273 -11.321 1.00 89.69 237 ALA A O 1
ATOM 1749 N N . PRO A 1 238 ? 19.772 13.302 -12.974 1.00 90.75 238 PRO A N 1
ATOM 1750 C CA . PRO A 1 238 ? 19.251 14.359 -12.103 1.00 90.75 238 PRO A CA 1
ATOM 1751 C C . PRO A 1 238 ? 18.358 13.832 -10.970 1.00 90.75 238 PRO A C 1
ATOM 1753 O O . PRO A 1 238 ? 17.597 12.888 -11.159 1.00 90.75 238 PRO A O 1
ATOM 1756 N N . GLN A 1 239 ? 18.368 14.499 -9.808 1.00 84.94 239 GLN A N 1
ATOM 1757 C CA . GLN A 1 239 ? 17.511 14.136 -8.662 1.00 84.94 239 GLN A CA 1
ATOM 1758 C C . GLN A 1 239 ? 16.021 14.161 -9.014 1.00 84.94 239 GLN A C 1
ATOM 1760 O O . GLN A 1 239 ? 15.278 13.262 -8.631 1.00 84.94 239 GLN A O 1
ATOM 1765 N N . ALA A 1 240 ? 15.60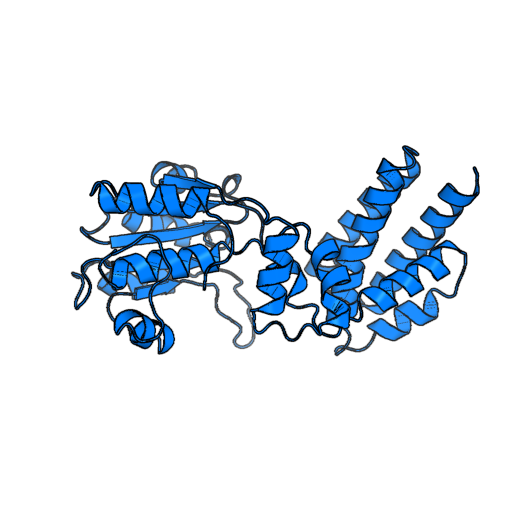4 15.150 -9.808 1.00 87.19 240 ALA A N 1
ATOM 1766 C CA . ALA A 1 240 ? 14.231 15.286 -10.283 1.00 87.19 240 ALA A CA 1
ATOM 1767 C C . ALA A 1 240 ? 13.771 14.116 -11.176 1.00 87.19 240 ALA A C 1
ATOM 1769 O O . ALA A 1 240 ? 12.576 13.934 -11.376 1.00 87.19 240 ALA A O 1
ATOM 1770 N N . ALA A 1 241 ? 14.697 13.302 -11.697 1.00 88.31 241 ALA A N 1
ATOM 1771 C CA . ALA A 1 241 ? 14.388 12.131 -12.512 1.00 88.31 241 ALA A CA 1
ATOM 1772 C C . ALA A 1 241 ? 14.252 10.833 -11.689 1.00 88.31 241 ALA A C 1
ATOM 1774 O O . ALA A 1 241 ? 14.188 9.748 -12.268 1.00 88.31 241 ALA A O 1
ATOM 1775 N N . ALA A 1 242 ? 14.172 10.915 -10.354 1.00 88.00 242 ALA A N 1
ATOM 1776 C CA . ALA A 1 242 ? 13.937 9.752 -9.496 1.00 88.00 242 ALA A CA 1
ATOM 1777 C C . ALA A 1 242 ? 12.711 8.904 -9.916 1.00 88.00 242 ALA A C 1
ATOM 1779 O O . ALA A 1 242 ? 12.871 7.682 -9.995 1.00 88.00 242 ALA A O 1
ATOM 1780 N N . PRO A 1 243 ? 11.550 9.487 -10.298 1.00 89.19 243 PRO A N 1
ATOM 1781 C CA . PRO A 1 243 ? 10.417 8.707 -10.808 1.00 89.19 243 PRO A CA 1
ATOM 1782 C C . PRO A 1 243 ? 10.755 7.900 -12.069 1.00 89.19 243 PRO A C 1
ATOM 1784 O O . PRO A 1 243 ? 10.302 6.769 -12.225 1.00 89.19 243 PRO A O 1
ATOM 1787 N N . LYS A 1 244 ? 11.614 8.431 -12.954 1.00 92.50 244 LYS A N 1
ATOM 1788 C CA . LYS A 1 244 ? 12.050 7.722 -14.169 1.00 92.50 244 LYS A CA 1
ATOM 1789 C C . LYS A 1 244 ? 12.900 6.503 -13.845 1.00 92.50 244 LYS A C 1
ATOM 1791 O O . LYS A 1 244 ? 12.693 5.446 -14.433 1.00 92.50 244 LYS A O 1
ATOM 1796 N N . LEU A 1 245 ? 13.839 6.625 -12.905 1.00 92.12 245 LEU A N 1
ATOM 1797 C CA . LEU A 1 245 ? 14.631 5.474 -12.474 1.00 92.12 245 LEU A CA 1
ATOM 1798 C C . LEU A 1 245 ? 13.750 4.412 -11.805 1.00 92.12 245 LEU A C 1
ATOM 1800 O O . LEU A 1 245 ? 13.888 3.232 -12.113 1.00 92.12 245 LEU A O 1
ATOM 1804 N N . GLN A 1 246 ? 12.821 4.818 -10.936 1.00 90.62 246 GLN A N 1
ATOM 1805 C CA . GLN A 1 246 ? 11.873 3.891 -10.311 1.00 90.62 246 GLN A CA 1
ATOM 1806 C C . GLN A 1 246 ? 11.016 3.167 -11.359 1.00 90.62 246 GLN A C 1
ATOM 1808 O O . GLN A 1 246 ? 10.854 1.949 -11.288 1.00 90.62 246 GLN A O 1
ATOM 1813 N N . ALA A 1 247 ? 10.549 3.886 -12.384 1.00 92.25 247 ALA A N 1
ATOM 1814 C CA . ALA A 1 247 ? 9.842 3.287 -13.508 1.00 92.25 247 ALA A CA 1
ATOM 1815 C C . ALA A 1 247 ? 10.710 2.272 -14.270 1.00 92.25 247 ALA A C 1
ATOM 1817 O O . ALA A 1 247 ? 10.216 1.199 -14.604 1.00 92.25 247 ALA A O 1
ATOM 1818 N N . LEU A 1 248 ? 12.001 2.545 -14.501 1.00 94.31 248 LEU A N 1
ATOM 1819 C CA . LEU A 1 248 ? 12.921 1.588 -15.137 1.00 94.31 248 LEU A CA 1
ATOM 1820 C C . LEU A 1 248 ? 13.127 0.320 -14.299 1.00 94.31 248 LEU A C 1
ATOM 1822 O O . LEU A 1 248 ? 13.090 -0.782 -14.851 1.00 94.31 248 LEU A O 1
ATOM 1826 N N . LEU A 1 249 ? 13.305 0.470 -12.982 1.00 92.75 249 LEU A N 1
ATOM 1827 C CA . LEU A 1 249 ? 13.472 -0.650 -12.048 1.00 92.75 249 LEU A CA 1
ATOM 1828 C C . LEU A 1 249 ? 12.238 -1.563 -12.019 1.00 92.75 249 LEU A C 1
ATOM 1830 O O . LEU A 1 249 ? 12.374 -2.761 -11.790 1.00 92.75 249 LEU A O 1
ATOM 1834 N N . ALA A 1 250 ? 11.047 -1.025 -12.294 1.00 91.69 250 ALA A N 1
ATOM 1835 C CA . ALA A 1 250 ? 9.826 -1.813 -12.446 1.00 91.69 250 ALA A CA 1
ATOM 1836 C C . ALA A 1 250 ? 9.666 -2.399 -13.866 1.00 91.69 250 ALA A C 1
ATOM 1838 O O . ALA A 1 250 ? 9.314 -3.570 -14.031 1.00 91.69 250 ALA A O 1
ATOM 1839 N N . LEU A 1 251 ? 9.940 -1.597 -14.898 1.00 93.75 251 LEU A N 1
ATOM 1840 C CA . LEU A 1 251 ? 9.631 -1.914 -16.292 1.00 93.75 251 LEU A CA 1
ATOM 1841 C C . LEU A 1 251 ? 10.569 -2.970 -16.895 1.00 93.75 251 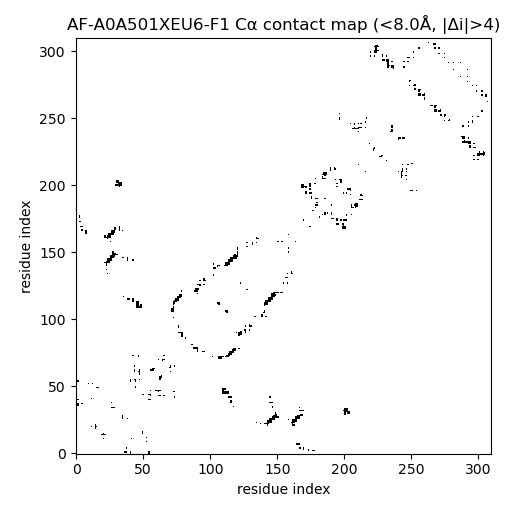LEU A C 1
ATOM 1843 O O . LEU A 1 251 ? 10.111 -3.834 -17.646 1.00 93.75 251 LEU A O 1
ATOM 1847 N N . VAL A 1 252 ? 11.869 -2.927 -16.582 1.00 95.81 252 VAL A N 1
ATOM 1848 C CA . VAL A 1 252 ? 12.863 -3.844 -17.172 1.00 95.81 252 VAL A CA 1
ATOM 1849 C C . VAL A 1 252 ? 12.629 -5.300 -16.739 1.00 95.81 252 VAL A C 1
ATOM 1851 O O . VAL A 1 252 ? 12.454 -6.137 -17.630 1.00 95.81 252 VAL A O 1
ATOM 1854 N N . PRO A 1 253 ? 12.511 -5.639 -15.434 1.00 94.75 253 PRO A N 1
ATOM 1855 C CA . PRO A 1 253 ? 12.160 -6.999 -15.020 1.00 94.75 253 PRO A CA 1
ATOM 1856 C C . PRO A 1 253 ? 10.836 -7.479 -15.622 1.00 94.75 253 PRO A C 1
ATOM 1858 O O . PRO A 1 253 ? 10.726 -8.620 -16.068 1.00 94.75 253 PRO A O 1
ATOM 1861 N N . GLN A 1 254 ? 9.827 -6.605 -15.701 1.00 92.00 254 GLN A N 1
ATOM 1862 C CA . GLN A 1 254 ? 8.534 -6.958 -16.287 1.00 92.00 254 GLN A CA 1
ATOM 1863 C C . GLN A 1 254 ? 8.649 -7.342 -17.767 1.00 92.00 254 GLN A C 1
ATOM 1865 O O . GLN A 1 254 ? 8.053 -8.337 -18.192 1.00 92.00 254 GLN A O 1
ATOM 1870 N N . ARG A 1 255 ? 9.417 -6.581 -18.552 1.00 93.56 255 ARG A N 1
ATOM 1871 C CA . ARG A 1 255 ? 9.650 -6.876 -19.970 1.00 93.56 255 ARG A CA 1
ATOM 1872 C C . ARG A 1 255 ? 10.446 -8.164 -20.161 1.00 93.56 255 ARG A C 1
ATOM 1874 O O . ARG A 1 255 ? 10.070 -8.972 -21.006 1.00 93.56 255 ARG A O 1
ATOM 1881 N N . LEU A 1 256 ? 11.466 -8.408 -19.338 1.00 94.56 256 LEU A N 1
ATOM 1882 C CA . LEU A 1 256 ? 12.226 -9.664 -19.357 1.00 94.56 256 LEU A CA 1
ATOM 1883 C C . LEU A 1 256 ? 11.343 -10.869 -19.015 1.00 94.56 256 LEU A C 1
ATOM 1885 O O . LEU A 1 256 ? 11.395 -11.881 -19.708 1.00 94.56 256 LEU A O 1
ATOM 1889 N N . ALA A 1 257 ? 10.461 -10.747 -18.020 1.00 92.56 257 ALA A N 1
ATOM 1890 C CA . ALA A 1 257 ? 9.498 -11.795 -17.687 1.00 92.56 257 ALA A CA 1
ATOM 1891 C C . ALA A 1 257 ? 8.505 -12.064 -18.835 1.00 92.56 257 ALA A C 1
ATOM 1893 O O . ALA A 1 257 ? 8.139 -13.211 -19.096 1.00 92.56 257 ALA A O 1
ATOM 1894 N N . ALA A 1 258 ? 8.053 -11.025 -19.544 1.00 91.19 258 ALA A N 1
ATOM 1895 C CA . ALA A 1 258 ? 7.211 -11.183 -20.733 1.00 91.19 258 ALA A CA 1
ATOM 1896 C C . ALA A 1 258 ? 7.966 -11.860 -21.894 1.00 91.19 258 ALA A C 1
ATOM 1898 O O . ALA A 1 258 ? 7.427 -12.771 -22.530 1.00 91.19 258 ALA A O 1
ATOM 1899 N N . ALA A 1 259 ? 9.224 -11.473 -22.118 1.00 91.75 259 ALA A N 1
ATOM 1900 C CA . ALA A 1 259 ? 10.100 -12.083 -23.112 1.00 91.75 259 ALA A CA 1
ATOM 1901 C C . ALA A 1 259 ? 10.358 -13.566 -22.807 1.00 91.75 259 ALA A C 1
ATOM 1903 O O . ALA A 1 259 ? 10.168 -14.395 -23.690 1.00 91.75 259 ALA A O 1
ATOM 1904 N N . ALA A 1 260 ? 10.690 -13.913 -21.559 1.00 92.50 260 ALA A N 1
ATOM 1905 C CA . ALA A 1 260 ? 10.935 -15.289 -21.122 1.00 92.50 260 ALA A CA 1
ATOM 1906 C C . ALA A 1 260 ? 9.691 -16.190 -21.244 1.00 92.50 260 ALA A C 1
ATOM 1908 O O . ALA A 1 260 ? 9.800 -17.369 -21.567 1.00 92.50 260 ALA A O 1
ATOM 1909 N N . ARG A 1 261 ? 8.486 -15.643 -21.025 1.00 90.81 261 ARG A N 1
ATOM 1910 C CA . ARG A 1 261 ? 7.229 -16.382 -21.251 1.00 90.81 261 ARG A CA 1
ATOM 1911 C C . ARG A 1 261 ? 6.964 -16.662 -22.728 1.00 90.81 261 ARG A C 1
ATOM 1913 O O . ARG A 1 261 ? 6.442 -17.719 -23.060 1.00 90.81 261 ARG A O 1
ATOM 1920 N N . SER A 1 262 ? 7.317 -15.720 -23.600 1.00 90.75 262 SER A N 1
ATOM 1921 C CA . SER A 1 262 ? 7.113 -15.842 -25.052 1.00 90.75 262 SER A CA 1
ATOM 1922 C C . SER A 1 262 ? 8.219 -16.665 -25.728 1.00 90.75 262 SER A C 1
ATOM 1924 O O . SER A 1 262 ? 8.004 -17.307 -26.755 1.00 90.75 262 SER A O 1
ATOM 1926 N N . ASN A 1 263 ? 9.416 -16.656 -25.144 1.00 88.38 263 ASN A N 1
ATOM 1927 C CA . ASN A 1 263 ? 10.590 -17.404 -25.561 1.00 88.38 263 ASN A CA 1
ATOM 1928 C C . ASN A 1 263 ? 11.255 -18.007 -24.310 1.00 88.38 263 ASN A C 1
ATOM 1930 O O . ASN A 1 263 ? 11.985 -17.282 -23.634 1.00 88.38 263 ASN A O 1
ATOM 1934 N N . PRO A 1 264 ? 11.034 -19.297 -23.997 1.00 85.44 264 PRO A N 1
ATOM 1935 C CA . PRO A 1 264 ? 11.576 -19.948 -22.802 1.00 85.44 264 PRO A CA 1
ATOM 1936 C C . PRO A 1 264 ? 13.078 -20.264 -22.944 1.00 85.44 264 PRO A C 1
ATOM 1938 O O . PRO A 1 264 ? 13.513 -21.399 -22.771 1.00 85.44 264 PRO A O 1
ATOM 1941 N N . ASP A 1 265 ? 13.881 -19.256 -23.290 1.00 91.06 265 ASP A N 1
ATOM 1942 C CA . ASP A 1 265 ? 15.340 -19.310 -23.278 1.00 91.06 265 ASP A CA 1
ATOM 1943 C C . ASP A 1 265 ? 15.832 -19.093 -21.834 1.00 91.06 265 ASP A C 1
ATOM 1945 O O . ASP A 1 265 ? 15.538 -18.041 -21.252 1.00 91.06 265 ASP A O 1
ATOM 1949 N N . PRO A 1 266 ? 16.591 -20.034 -21.241 1.00 93.06 266 PRO A N 1
ATOM 1950 C CA . PRO A 1 266 ? 17.093 -19.906 -19.872 1.00 93.06 266 PRO A CA 1
ATOM 1951 C C . PRO A 1 266 ? 17.866 -18.607 -19.621 1.00 93.06 266 PRO A C 1
ATOM 1953 O O . PRO A 1 266 ? 17.756 -18.022 -18.547 1.00 93.06 266 PRO A O 1
ATOM 1956 N N . ARG A 1 267 ? 18.563 -18.082 -20.637 1.00 95.00 267 ARG A N 1
ATOM 1957 C CA . ARG A 1 267 ? 19.333 -16.838 -20.515 1.00 95.00 267 ARG A CA 1
ATOM 1958 C C . ARG A 1 267 ? 18.441 -15.626 -20.247 1.00 95.00 267 ARG A C 1
ATOM 1960 O O . ARG A 1 267 ? 18.892 -14.671 -19.624 1.00 95.00 267 ARG A O 1
ATOM 1967 N N . LEU A 1 268 ? 17.181 -15.638 -20.695 1.00 94.50 268 LEU A N 1
ATOM 1968 C CA . LEU A 1 268 ? 16.222 -14.570 -20.384 1.00 94.50 268 LEU A CA 1
ATOM 1969 C C . LEU A 1 268 ? 15.756 -14.636 -18.922 1.00 94.50 268 LEU A C 1
ATOM 1971 O O . LEU A 1 268 ? 15.508 -13.592 -18.321 1.00 94.50 268 LEU A O 1
ATOM 1975 N N . LEU A 1 269 ? 15.673 -15.836 -18.335 1.00 93.31 269 LEU A N 1
ATOM 1976 C CA . LEU A 1 269 ? 15.369 -16.016 -16.910 1.00 93.31 269 LEU A CA 1
ATOM 1977 C C . LEU A 1 269 ? 16.533 -15.563 -16.018 1.00 93.31 269 LEU A C 1
ATOM 1979 O O . LEU A 1 269 ? 16.296 -14.957 -14.969 1.00 93.31 269 LEU A O 1
ATOM 1983 N N . ASP A 1 270 ? 17.771 -15.795 -16.458 1.00 95.81 270 ASP A N 1
ATOM 1984 C CA . ASP A 1 270 ? 18.967 -15.296 -15.773 1.00 95.81 270 ASP A CA 1
ATOM 1985 C C . ASP A 1 270 ? 18.985 -13.761 -15.763 1.00 95.81 270 ASP A C 1
ATOM 1987 O O . ASP A 1 270 ? 19.116 -13.152 -14.703 1.00 95.81 270 ASP A O 1
ATOM 1991 N N . LEU A 1 271 ? 18.749 -13.127 -16.921 1.00 96.81 271 LEU A N 1
ATOM 1992 C CA . LEU A 1 271 ? 18.660 -11.665 -17.033 1.00 96.81 271 LEU A CA 1
ATOM 1993 C C . LEU A 1 271 ? 17.508 -11.084 -16.203 1.00 96.81 271 LEU A C 1
ATOM 1995 O O . LEU A 1 271 ? 17.665 -10.037 -15.577 1.00 96.81 271 LEU A O 1
ATOM 1999 N N . TYR A 1 272 ? 16.351 -11.751 -16.177 1.00 95.50 272 TYR A N 1
ATOM 2000 C CA . TYR A 1 272 ? 15.241 -11.370 -15.302 1.00 95.50 272 TYR A CA 1
ATOM 2001 C C . TYR A 1 272 ? 15.659 -11.382 -13.824 1.00 95.50 272 TYR A C 1
ATOM 2003 O O . TYR A 1 272 ? 15.392 -10.421 -13.102 1.00 95.50 272 TYR A O 1
ATOM 2011 N N . SER A 1 273 ? 16.343 -12.441 -13.384 1.00 94.62 273 SER A N 1
ATOM 2012 C CA . SER A 1 273 ? 16.814 -12.575 -12.001 1.00 94.62 273 SER A CA 1
ATOM 2013 C C . SER A 1 273 ? 17.874 -11.524 -11.652 1.00 94.62 273 SER A C 1
ATOM 2015 O O . SER A 1 273 ? 17.832 -10.954 -10.562 1.00 94.62 273 SER A O 1
ATOM 2017 N N . GLU A 1 274 ? 18.776 -11.221 -12.592 1.00 95.94 274 GLU A N 1
ATOM 2018 C CA . GLU A 1 274 ? 19.774 -10.148 -12.492 1.00 95.94 274 GLU A CA 1
ATOM 2019 C C . GLU A 1 274 ? 19.095 -8.778 -12.302 1.00 95.94 274 GLU A C 1
ATOM 2021 O O . GLU A 1 274 ? 19.418 -8.041 -11.368 1.00 95.94 274 GLU A O 1
ATOM 2026 N N . ALA A 1 275 ? 18.084 -8.468 -13.121 1.00 95.12 275 ALA A N 1
ATOM 2027 C CA . ALA A 1 275 ? 17.335 -7.215 -13.041 1.00 95.12 275 ALA A CA 1
ATOM 2028 C C . ALA A 1 275 ? 16.522 -7.082 -11.738 1.00 95.12 275 ALA A C 1
ATOM 2030 O O . ALA A 1 275 ? 16.498 -6.010 -11.137 1.00 95.12 275 ALA A O 1
ATOM 2031 N N . GLU A 1 276 ? 15.880 -8.160 -11.274 1.00 92.75 276 GLU A N 1
ATOM 2032 C CA . GLU A 1 276 ? 15.179 -8.201 -9.979 1.00 92.75 276 GLU A CA 1
ATOM 2033 C C . GLU A 1 276 ? 16.133 -7.991 -8.795 1.00 92.75 276 GLU A C 1
ATOM 2035 O O . GLU A 1 276 ? 15.785 -7.303 -7.831 1.00 92.75 276 GLU A O 1
ATOM 2040 N N . GLY A 1 277 ? 17.334 -8.575 -8.852 1.00 92.12 277 GLY A N 1
ATOM 2041 C CA . GLY A 1 277 ? 18.381 -8.357 -7.854 1.00 92.12 277 GLY A CA 1
ATOM 2042 C C . GLY A 1 277 ? 18.801 -6.891 -7.799 1.00 92.12 277 GLY A C 1
ATOM 2043 O O . GLY A 1 277 ? 18.738 -6.266 -6.739 1.00 92.12 277 GLY A O 1
ATOM 2044 N N . LEU A 1 278 ? 19.115 -6.310 -8.962 1.00 91.38 278 LEU A N 1
ATOM 2045 C CA . LEU A 1 278 ? 19.484 -4.901 -9.077 1.00 91.38 278 LEU A CA 1
ATOM 2046 C C . LEU A 1 278 ? 18.370 -3.968 -8.580 1.00 91.38 278 LEU A C 1
ATOM 2048 O O . LEU A 1 278 ? 18.657 -3.008 -7.870 1.00 91.38 278 LEU A O 1
ATOM 2052 N N . ALA A 1 279 ? 17.105 -4.256 -8.903 1.00 87.06 279 ALA A N 1
ATOM 2053 C CA . ALA A 1 279 ? 15.967 -3.468 -8.436 1.00 87.06 279 ALA A CA 1
ATOM 2054 C C . ALA A 1 279 ? 15.854 -3.447 -6.903 1.00 87.06 279 ALA A C 1
ATOM 2056 O O . ALA A 1 279 ? 15.583 -2.397 -6.320 1.00 87.06 279 ALA A O 1
ATOM 2057 N N . LYS A 1 280 ? 16.110 -4.581 -6.242 1.00 83.44 280 LYS A N 1
ATOM 2058 C CA . LYS A 1 280 ? 16.091 -4.688 -4.774 1.00 83.44 280 LYS A CA 1
ATOM 2059 C C . LYS A 1 280 ? 17.268 -3.962 -4.128 1.00 83.44 280 LYS A C 1
ATOM 2061 O O . LYS A 1 280 ? 17.080 -3.257 -3.137 1.00 83.44 280 LYS A O 1
ATOM 2066 N N . ASP A 1 281 ? 18.467 -4.115 -4.683 1.00 84.25 281 ASP A N 1
ATOM 2067 C CA . ASP A 1 281 ? 19.675 -3.523 -4.110 1.00 84.25 281 ASP A CA 1
ATOM 2068 C C . ASP A 1 281 ? 19.783 -2.018 -4.363 1.00 84.25 281 ASP A C 1
ATOM 2070 O O . ASP A 1 281 ? 20.198 -1.290 -3.463 1.00 84.25 281 ASP A O 1
ATOM 2074 N N . ALA A 1 282 ? 19.339 -1.521 -5.522 1.00 80.56 282 ALA A N 1
ATOM 2075 C CA . ALA A 1 282 ? 19.360 -0.092 -5.839 1.00 80.56 282 ALA A CA 1
ATOM 2076 C C . ALA A 1 282 ? 18.552 0.744 -4.838 1.00 80.56 282 ALA A C 1
ATOM 2078 O O . ALA A 1 282 ? 18.986 1.829 -4.454 1.00 80.56 282 ALA A O 1
ATOM 2079 N N . VAL A 1 283 ? 17.411 0.220 -4.377 1.00 68.56 283 VAL A N 1
ATOM 2080 C CA . VAL A 1 283 ? 16.591 0.870 -3.343 1.00 68.56 283 VAL A CA 1
ATOM 2081 C C . VAL A 1 283 ? 17.296 0.860 -1.984 1.00 68.56 283 VAL A C 1
ATOM 2083 O O . VAL A 1 283 ? 17.220 1.837 -1.249 1.00 68.56 283 VAL A O 1
ATOM 2086 N N . ARG A 1 284 ? 18.011 -0.221 -1.651 1.00 68.19 284 ARG A N 1
ATOM 2087 C CA . ARG A 1 284 ? 18.640 -0.410 -0.335 1.00 68.19 284 ARG A CA 1
ATOM 2088 C C . ARG A 1 284 ? 19.980 0.312 -0.179 1.00 68.19 284 ARG A C 1
ATOM 2090 O O . ARG A 1 284 ? 20.307 0.756 0.915 1.00 68.19 284 ARG A O 1
ATOM 2097 N N . LEU A 1 285 ? 20.779 0.369 -1.240 1.00 70.31 285 LEU A N 1
ATOM 2098 C CA . LEU A 1 285 ? 22.189 0.772 -1.185 1.00 70.31 285 LEU A CA 1
ATOM 2099 C C . LEU A 1 285 ? 22.447 2.176 -1.744 1.00 70.31 285 LEU A C 1
ATOM 2101 O O . LEU A 1 285 ? 23.605 2.565 -1.873 1.00 70.31 285 LEU A O 1
ATOM 2105 N N . ALA A 1 286 ? 21.385 2.931 -2.059 1.00 68.94 286 ALA A N 1
ATOM 2106 C CA . ALA A 1 286 ? 21.456 4.296 -2.589 1.00 68.94 286 ALA A CA 1
ATOM 2107 C C . ALA A 1 286 ? 22.445 4.432 -3.763 1.00 68.94 286 ALA A C 1
ATOM 2109 O O . ALA A 1 286 ? 23.236 5.375 -3.828 1.00 68.94 286 ALA A O 1
ATOM 2110 N N . TYR A 1 287 ? 22.423 3.459 -4.677 1.00 76.94 287 TYR A N 1
ATOM 2111 C CA . TYR A 1 287 ? 23.331 3.437 -5.818 1.00 76.94 287 TYR A CA 1
ATOM 2112 C C . TYR A 1 287 ? 23.196 4.681 -6.699 1.00 76.94 287 TYR A C 1
ATOM 2114 O O . TYR A 1 287 ? 22.126 5.287 -6.810 1.00 76.94 287 TYR A O 1
ATOM 2122 N N . ASP A 1 288 ? 24.294 5.025 -7.375 1.00 87.81 288 ASP A N 1
ATOM 2123 C CA . ASP A 1 288 ? 24.292 6.093 -8.365 1.00 87.81 288 ASP A CA 1
ATOM 2124 C C . ASP A 1 288 ? 23.274 5.794 -9.477 1.00 87.81 288 ASP A C 1
ATOM 2126 O O . ASP A 1 288 ? 23.277 4.728 -10.100 1.00 87.81 288 ASP A O 1
ATOM 2130 N N . ARG A 1 289 ? 22.385 6.756 -9.737 1.00 89.00 289 ARG A N 1
ATOM 2131 C CA . ARG A 1 289 ? 21.257 6.573 -10.659 1.00 89.00 289 ARG A CA 1
ATOM 2132 C C . ARG A 1 289 ? 21.698 6.274 -12.087 1.00 89.00 289 ARG A C 1
ATOM 2134 O O . ARG A 1 289 ? 21.058 5.469 -12.765 1.00 89.00 289 ARG A O 1
ATOM 2141 N N . ALA A 1 290 ? 22.765 6.926 -12.549 1.00 90.38 290 ALA A N 1
ATOM 2142 C CA . ALA A 1 290 ? 23.274 6.716 -13.896 1.00 90.38 290 ALA A CA 1
ATOM 2143 C C . ALA A 1 290 ? 23.906 5.325 -14.021 1.00 90.38 290 ALA A C 1
ATOM 2145 O O . ALA A 1 290 ? 23.665 4.647 -15.018 1.00 90.38 290 ALA A O 1
ATOM 2146 N N . GLN A 1 291 ? 24.633 4.862 -12.999 1.00 91.06 291 GLN A N 1
ATOM 2147 C CA . GLN A 1 291 ? 25.173 3.499 -12.960 1.00 91.06 291 GLN A CA 1
ATOM 2148 C C . GLN A 1 291 ? 24.068 2.439 -12.992 1.00 91.06 291 GLN A C 1
ATOM 2150 O O . GLN A 1 291 ? 24.141 1.504 -13.790 1.00 91.06 291 GLN A O 1
ATOM 2155 N N . VAL A 1 292 ? 23.012 2.607 -12.189 1.00 93.19 292 VAL A N 1
ATOM 2156 C CA . VAL A 1 292 ? 21.876 1.671 -12.181 1.00 93.19 292 VAL A CA 1
ATOM 2157 C C . VAL A 1 292 ? 21.188 1.634 -13.547 1.00 93.19 292 VAL A C 1
ATOM 2159 O O . VAL A 1 292 ? 20.920 0.554 -14.072 1.00 93.19 292 VAL A O 1
ATOM 2162 N N . ALA A 1 293 ? 20.943 2.790 -14.168 1.00 94.06 293 ALA A N 1
ATOM 2163 C CA . ALA A 1 293 ? 20.345 2.823 -15.501 1.00 94.06 293 ALA A CA 1
ATOM 2164 C C . ALA A 1 293 ? 21.249 2.233 -16.589 1.00 94.06 293 ALA A C 1
ATOM 2166 O O . ALA A 1 293 ? 20.734 1.577 -17.491 1.00 94.06 293 ALA A O 1
ATOM 2167 N N . MET A 1 294 ? 22.572 2.412 -16.503 1.00 94.81 294 MET A N 1
ATOM 2168 C CA . MET A 1 294 ? 23.517 1.753 -17.412 1.00 94.81 294 MET A CA 1
ATOM 2169 C C . MET A 1 294 ? 23.449 0.230 -17.287 1.00 94.81 294 MET A C 1
ATOM 2171 O O . MET A 1 294 ? 23.399 -0.457 -18.304 1.00 94.81 294 MET A O 1
ATOM 2175 N N . ALA A 1 295 ? 23.397 -0.300 -16.063 1.00 95.31 295 ALA A N 1
ATOM 2176 C CA . ALA A 1 295 ? 23.275 -1.737 -15.836 1.00 95.31 295 ALA A CA 1
ATOM 2177 C C . ALA A 1 295 ? 21.949 -2.290 -16.391 1.00 95.31 295 ALA A C 1
ATOM 2179 O O . ALA A 1 295 ? 21.942 -3.275 -17.126 1.00 95.31 295 ALA A O 1
ATOM 2180 N N . LEU A 1 296 ? 20.827 -1.607 -16.135 1.00 96.31 296 LEU A N 1
ATOM 2181 C CA . LEU A 1 296 ? 19.528 -1.974 -16.712 1.00 96.31 296 LEU A CA 1
ATOM 2182 C C . LEU A 1 296 ? 19.521 -1.915 -18.250 1.00 96.31 296 LEU A C 1
ATOM 2184 O O . LEU A 1 296 ? 18.893 -2.754 -18.904 1.00 96.31 296 LEU A O 1
ATOM 2188 N N . ALA A 1 297 ? 20.220 -0.943 -18.839 1.00 96.19 297 ALA A N 1
ATOM 2189 C CA . ALA A 1 297 ? 20.360 -0.826 -20.284 1.00 96.19 297 ALA A CA 1
ATOM 2190 C C . ALA A 1 297 ? 21.192 -1.975 -20.879 1.00 96.19 297 ALA A C 1
ATOM 2192 O O . ALA A 1 297 ? 20.789 -2.538 -21.896 1.00 96.19 297 ALA A O 1
ATOM 2193 N N . ASP A 1 298 ? 22.299 -2.371 -20.241 1.00 96.56 298 ASP A N 1
ATOM 2194 C CA . ASP A 1 298 ? 23.105 -3.519 -20.680 1.00 96.56 298 ASP A CA 1
ATOM 2195 C C . ASP A 1 298 ? 22.301 -4.827 -20.643 1.00 96.56 298 ASP A C 1
ATOM 2197 O O . ASP A 1 298 ? 22.265 -5.563 -21.634 1.00 96.56 298 ASP A O 1
ATOM 2201 N N . ILE A 1 299 ? 21.567 -5.068 -19.551 1.00 97.38 299 ILE A N 1
ATOM 2202 C CA . ILE A 1 299 ? 20.646 -6.208 -19.428 1.00 97.38 299 ILE A CA 1
ATOM 2203 C C . ILE A 1 299 ? 19.638 -6.204 -20.589 1.00 97.38 299 ILE A C 1
ATOM 2205 O O . ILE A 1 299 ? 19.422 -7.230 -21.239 1.00 97.38 299 ILE A O 1
ATOM 2209 N N . THR A 1 300 ? 19.058 -5.041 -20.896 1.00 96.81 300 THR A N 1
ATOM 2210 C CA . THR A 1 300 ? 18.093 -4.876 -21.995 1.00 96.81 300 THR A CA 1
ATOM 2211 C C . THR A 1 300 ? 18.722 -5.179 -23.363 1.00 96.81 300 THR A C 1
ATOM 2213 O O . THR A 1 300 ? 18.141 -5.911 -24.163 1.00 96.81 300 THR A O 1
ATOM 2216 N N . ALA A 1 301 ? 19.935 -4.689 -23.628 1.00 96.44 301 ALA A N 1
ATOM 2217 C CA . ALA A 1 301 ? 20.657 -4.952 -24.875 1.00 96.44 301 ALA A CA 1
ATOM 2218 C C . ALA A 1 301 ? 21.073 -6.430 -25.021 1.00 96.44 301 ALA A C 1
ATOM 2220 O O . ALA A 1 301 ? 21.055 -7.001 -26.115 1.00 96.44 301 ALA A O 1
ATOM 2221 N N . ARG A 1 302 ? 21.453 -7.093 -23.919 1.00 96.25 302 ARG A N 1
ATOM 2222 C CA . ARG A 1 302 ? 21.719 -8.543 -23.890 1.00 96.25 302 ARG A CA 1
ATOM 2223 C C . ARG A 1 302 ? 20.457 -9.346 -24.204 1.00 96.25 302 ARG A C 1
ATOM 2225 O O . ARG A 1 302 ? 20.551 -10.306 -24.967 1.00 96.25 302 ARG A O 1
ATOM 2232 N N . ALA A 1 303 ? 19.301 -8.937 -23.682 1.00 95.56 303 ALA A N 1
ATOM 2233 C CA . ALA A 1 303 ? 18.023 -9.581 -23.975 1.00 95.56 303 ALA A CA 1
ATOM 2234 C C . ALA A 1 303 ? 17.639 -9.474 -25.459 1.00 95.56 303 ALA A C 1
ATOM 2236 O O . ALA A 1 303 ? 17.311 -10.495 -26.062 1.00 95.56 303 ALA A O 1
ATOM 2237 N N . GLY A 1 304 ? 17.773 -8.290 -26.072 1.00 93.50 304 GLY A N 1
ATOM 2238 C CA . GLY A 1 304 ? 17.506 -8.104 -27.506 1.00 93.50 304 GLY A CA 1
ATOM 2239 C C . GLY A 1 304 ? 18.338 -9.041 -28.390 1.00 93.50 304 GLY A C 1
ATOM 2240 O O . GLY A 1 304 ? 17.793 -9.785 -29.202 1.00 93.50 304 GLY A O 1
ATOM 2241 N N . ARG A 1 305 ? 19.646 -9.159 -28.113 1.00 93.88 305 ARG A N 1
ATOM 2242 C CA . ARG A 1 305 ? 20.547 -10.095 -28.821 1.00 93.88 305 ARG A CA 1
ATOM 2243 C C . ARG A 1 305 ? 20.167 -11.573 -28.690 1.00 93.88 305 ARG A C 1
ATOM 2245 O O . ARG A 1 305 ? 20.583 -12.376 -29.524 1.00 93.88 305 ARG A O 1
ATOM 2252 N N . ILE A 1 306 ? 19.466 -11.965 -27.625 1.00 92.75 306 ILE A N 1
ATOM 2253 C CA . ILE A 1 306 ? 18.964 -13.338 -27.458 1.00 92.75 306 ILE A CA 1
ATOM 2254 C C . ILE A 1 306 ? 17.725 -13.551 -28.330 1.00 92.75 306 ILE A C 1
ATOM 2256 O O . ILE A 1 306 ? 17.565 -14.623 -28.909 1.00 92.75 306 ILE A O 1
ATOM 2260 N N . GLN A 1 307 ? 16.868 -12.536 -28.440 1.00 85.88 307 GLN A N 1
ATOM 2261 C CA . GLN A 1 307 ? 15.628 -12.602 -29.208 1.00 85.88 307 GLN A CA 1
ATOM 2262 C C . GLN A 1 307 ? 15.870 -12.551 -30.727 1.00 85.88 307 GLN A C 1
ATOM 2264 O O . GLN A 1 307 ? 15.179 -13.266 -31.447 1.00 85.88 307 GLN A O 1
ATOM 2269 N N . ASP A 1 308 ? 16.888 -11.816 -31.189 1.00 82.31 308 ASP A N 1
ATOM 2270 C CA . ASP A 1 308 ? 17.254 -11.687 -32.614 1.00 82.31 308 ASP A CA 1
ATOM 2271 C C . ASP A 1 308 ? 17.941 -12.930 -33.211 1.00 82.31 308 ASP A C 1
ATOM 2273 O O . ASP A 1 308 ? 18.080 -13.045 -34.424 1.00 82.31 308 ASP A O 1
ATOM 2277 N N . LYS A 1 309 ? 18.412 -13.873 -32.383 1.00 67.50 309 LYS A N 1
ATOM 2278 C CA . LYS A 1 309 ? 19.098 -15.102 -32.839 1.00 67.50 309 LYS A CA 1
ATOM 2279 C C . LYS A 1 309 ? 18.139 -16.251 -33.198 1.00 67.50 309 LYS A C 1
ATOM 2281 O O . LYS A 1 309 ? 18.571 -17.404 -33.235 1.00 67.50 309 LYS A O 1
ATOM 2286 N N . ARG A 1 310 ? 16.860 -15.946 -33.414 1.00 55.38 310 ARG A N 1
ATOM 2287 C CA . ARG A 1 310 ? 15.844 -16.857 -33.962 1.00 55.38 310 ARG A CA 1
ATOM 2288 C C . ARG A 1 310 ? 15.664 -16.599 -35.450 1.00 55.38 310 ARG A C 1
ATOM 2290 O O . ARG A 1 310 ? 15.489 -17.603 -36.169 1.00 55.38 310 ARG A O 1
#

Radius of gyration: 22.37 Å; Cα contacts (8 Å, |Δi|>4): 460; chains: 1; bounding box: 51×37×61 Å

InterPro domains:
  IPR027417 P-loop containing nucleoside triphosphate hydrolase [G3DSA:3.40.50.300] (5-169)
  IPR027417 P-loop containing nucleoside triphosphate hydrolase [SSF52540] (3-208)
  IPR050238 DNA Replication and Repair Clamp Loader Complex [PTHR11669] (16-181)

Secondary structure (DSSP, 8-state):
---S-HHHHHHHHHHHHTT---SEEEEES-TTSSHHHHHHHHHHHHHTTS--SSPPPTTSHHHHHHHTT--TTEEEE------SS----SB-HHHHHHTHHHHHS--SSSSSEEEEETTGGGB-HHHHHHHHHHHHSPPTTEEEEEEES-GGGS-HHHHHTSEEEE--PPPHHHHHHHHHHSS----TTTHHHHHHHHTT-GGGTGGGTTS-HHHHHHHHHHHHTT--HHHHHHHH-SGGGHHHHHHHHHHHHHHHHHHHHHS--HHHHHHHHHHHHHHHHHHHHT--HHHHHHHHHHHHHHHHHHHTT-

Solvent-accessible surface area (backbone atoms only — not comparable to full-atom values): 17032 Å² total; per-residue (Å²): 136,78,79,67,64,60,72,56,50,50,58,50,50,52,28,51,77,67,75,60,58,68,47,28,35,33,40,28,32,69,74,32,44,48,59,65,52,50,41,54,51,52,40,50,37,39,40,63,65,59,73,75,93,69,79,81,58,74,85,36,71,49,46,47,29,51,75,67,73,64,35,89,36,55,50,76,48,55,50,67,85,78,72,89,94,65,85,55,77,32,42,52,51,64,64,58,57,70,38,45,66,69,59,70,55,73,54,81,84,31,80,26,24,34,36,38,31,55,48,59,74,36,38,45,72,71,24,48,57,59,50,42,53,54,61,74,64,60,49,84,56,41,36,40,34,32,28,24,61,55,65,88,78,50,58,68,75,58,55,77,55,31,51,76,43,76,53,66,66,39,51,61,70,46,27,43,49,51,48,72,79,38,98,37,74,54,50,85,89,47,46,72,52,44,33,67,70,21,71,19,12,48,56,69,38,42,74,34,44,85,34,49,62,61,60,51,49,57,49,49,55,40,23,22,74,71,43,75,44,66,60,56,13,60,66,26,51,50,78,90,24,51,31,37,47,54,47,47,51,55,48,52,32,52,50,31,53,53,47,24,73,78,43,82,47,68,70,36,50,52,47,24,51,52,40,49,50,48,42,58,45,44,73,74,67,71,54,60,51,30,62,54,41,39,52,54,36,50,53,38,30,54,48,29,60,61,66,72,76,113